Protein AF-A0A8S3IR97-F1 (afdb_monomer_lite)

Radius of gyration: 23.82 Å; chains: 1; bounding box: 62×62×63 Å

InterPro domains:
  IPR000542 Acyltransferase ChoActase/COT/CPT [PS00440] (40-67)
  IPR000542 Acyltransferase ChoActase/COT/CPT [PTHR22589] (3-283)
  IPR023213 Chloramphenicol acetyltransferase-like domain superfamily [G3DSA:3.30.559.10] (136-284)
  IPR039551 Choline/Carnitine o-acyltransferase, domain 1 and 2 [PF00755] (3-284)
  IPR042231 Choline/Carnitine o-acyltransferase, domain 2 [G3DSA:3.30.559.70] (3-135)

Secondary structure (DSSP, 8-state):
---EEEE----GGGS-TT--HHHHHHHHHHHHHHT-GGG--TTSSEEEEE-TTS-EEEEE-TTT--HHHHHHHHHHHHHHHHHS----TTSS------HHHH---------HHHHHHHHHHHHHHHHHHTT--------S--HHHHHHTT--HHHHHHHHHHHHHHHHHSS---EEEEEE-TTSTT--EEEE----HHHHHHHHHHHH---HHHHHHHHHHHHHHHHHHHHHHHTT--SHHHHHHHHHHHHHTT-SS--GGGGSHHHHHHHS-SEEE-----S--

Structure (mmCIF, N/CA/C/O backbone):
data_AF-A0A8S3IR97-F1
#
_entry.id   AF-A0A8S3IR97-F1
#
loop_
_atom_site.group_PDB
_atom_site.id
_atom_site.type_symbol
_atom_site.label_atom_id
_atom_site.label_alt_id
_atom_site.label_comp_id
_atom_site.label_asym_id
_atom_site.label_entity_id
_atom_site.label_seq_id
_atom_site.pdbx_PDB_ins_code
_atom_site.Cartn_x
_atom_site.Cartn_y
_atom_site.Cartn_z
_atom_site.occupancy
_atom_site.B_iso_or_equiv
_atom_site.auth_seq_id
_atom_site.auth_comp_id
_atom_site.auth_asym_id
_atom_site.auth_atom_id
_atom_site.pdbx_PDB_model_num
ATOM 1 N N . PRO A 1 1 ? 22.906 -3.828 -15.870 1.00 56.28 1 PRO A N 1
ATOM 2 C CA . PRO A 1 1 ? 21.967 -2.676 -15.852 1.00 56.28 1 PRO A CA 1
ATOM 3 C C . PRO A 1 1 ? 21.139 -2.648 -14.555 1.00 56.28 1 PRO A C 1
ATOM 5 O O . PRO A 1 1 ? 20.374 -3.579 -14.314 1.00 56.28 1 PRO A O 1
ATOM 8 N N . TYR A 1 2 ? 21.348 -1.622 -13.721 1.00 78.94 2 TYR A N 1
ATOM 9 C CA . TYR A 1 2 ? 20.842 -1.532 -12.341 1.00 78.94 2 TYR A CA 1
ATOM 10 C C . TYR A 1 2 ? 19.346 -1.176 -12.233 1.00 78.94 2 TYR A C 1
ATOM 12 O O . TYR A 1 2 ? 18.677 -1.653 -11.323 1.00 78.94 2 TYR A O 1
ATOM 20 N N . PHE A 1 3 ? 18.811 -0.390 -13.171 1.00 88.00 3 PHE A N 1
ATOM 21 C CA . PHE A 1 3 ? 17.398 0.009 -13.266 1.00 88.00 3 PHE A CA 1
ATOM 22 C C . PHE A 1 3 ? 17.062 0.424 -14.709 1.00 88.00 3 PHE A C 1
ATOM 24 O O . PHE A 1 3 ? 17.956 0.444 -15.560 1.00 88.00 3 PHE A O 1
ATOM 31 N N . PHE A 1 4 ? 15.789 0.710 -15.001 1.00 93.00 4 PHE A N 1
ATOM 32 C CA . PHE A 1 4 ? 15.349 1.265 -16.289 1.00 93.00 4 PHE A CA 1
ATOM 33 C C . PHE A 1 4 ? 14.976 2.739 -16.133 1.00 93.00 4 PHE A C 1
ATOM 35 O O . PHE A 1 4 ? 14.279 3.080 -15.182 1.00 93.00 4 PHE A O 1
ATOM 42 N N . SER A 1 5 ? 15.400 3.597 -17.059 1.00 93.38 5 SER A N 1
ATOM 43 C CA . SER A 1 5 ? 14.972 5.000 -17.117 1.00 93.38 5 SER A CA 1
ATOM 44 C C . SER A 1 5 ? 14.011 5.185 -18.283 1.00 93.38 5 SER A C 1
ATOM 46 O O . SER A 1 5 ? 14.374 4.900 -19.421 1.00 93.38 5 SER A O 1
ATOM 48 N N . ALA A 1 6 ? 12.811 5.680 -18.002 1.00 93.50 6 ALA A N 1
ATOM 49 C CA . ALA A 1 6 ? 11.802 6.015 -18.994 1.00 93.50 6 ALA A CA 1
ATOM 50 C C . ALA A 1 6 ? 11.700 7.539 -19.119 1.00 93.50 6 ALA A C 1
ATOM 52 O O . ALA A 1 6 ? 11.325 8.213 -18.160 1.00 93.50 6 ALA A O 1
ATOM 53 N N . LEU A 1 7 ? 12.049 8.069 -20.290 1.00 93.19 7 LEU A N 1
ATOM 54 C CA . LEU A 1 7 ? 11.851 9.477 -20.634 1.00 93.19 7 LEU A CA 1
ATOM 55 C C . LEU A 1 7 ? 10.500 9.594 -21.346 1.00 93.19 7 LEU A C 1
ATOM 57 O O . LEU A 1 7 ? 10.374 9.160 -22.489 1.00 93.19 7 LEU A O 1
ATOM 61 N N . ASP A 1 8 ? 9.487 10.096 -20.647 1.00 92.00 8 ASP A N 1
ATOM 62 C CA . ASP A 1 8 ? 8.134 10.262 -21.175 1.00 92.00 8 ASP A CA 1
ATOM 63 C C . ASP A 1 8 ? 7.946 11.689 -21.713 1.00 92.00 8 ASP A C 1
ATOM 65 O O . ASP A 1 8 ? 8.326 12.672 -21.079 1.00 92.00 8 ASP A O 1
ATOM 69 N N . GLU A 1 9 ? 7.307 11.806 -22.877 1.00 88.44 9 GLU A N 1
ATOM 70 C CA . GLU A 1 9 ? 7.021 13.095 -23.532 1.00 88.44 9 GLU A CA 1
ATOM 71 C C . GLU A 1 9 ? 5.885 13.885 -22.858 1.00 88.44 9 GLU A C 1
ATOM 73 O O . GLU A 1 9 ? 5.610 15.031 -23.221 1.00 88.44 9 GLU A O 1
ATOM 78 N N . ASP A 1 10 ? 5.207 13.276 -21.886 1.00 85.56 10 ASP A N 1
ATOM 79 C CA . ASP A 1 10 ? 4.095 13.890 -21.183 1.00 85.56 10 ASP A CA 1
ATOM 80 C C . ASP A 1 10 ? 4.528 15.054 -20.320 1.00 85.56 10 ASP A C 1
ATOM 82 O O . ASP A 1 10 ? 5.462 14.962 -19.527 1.00 85.56 10 ASP A O 1
ATOM 86 N N . ASP A 1 11 ? 3.747 16.123 -20.424 1.00 82.62 11 ASP A N 1
ATOM 87 C CA . ASP A 1 11 ? 4.047 17.394 -19.796 1.00 82.62 11 ASP A CA 1
ATOM 88 C C . ASP A 1 11 ? 2.878 17.843 -18.909 1.00 82.62 11 ASP A C 1
ATOM 90 O O . ASP A 1 11 ? 1.935 18.483 -19.391 1.00 82.62 11 ASP A O 1
ATOM 94 N N . PRO A 1 12 ? 2.896 17.512 -17.607 1.00 82.81 12 PRO A N 1
ATOM 95 C CA . PRO A 1 12 ? 1.902 18.004 -16.660 1.00 82.81 12 PRO A CA 1
ATOM 96 C C . PRO A 1 12 ? 1.782 19.536 -16.637 1.00 82.81 12 PRO A C 1
ATOM 98 O O . PRO A 1 12 ? 0.701 20.046 -16.347 1.00 82.81 12 PRO A O 1
ATOM 101 N N . SER A 1 13 ? 2.838 20.283 -16.984 1.00 77.88 13 SER A N 1
ATOM 102 C CA . SER A 1 13 ? 2.810 21.754 -17.027 1.00 77.88 13 SER A CA 1
ATOM 103 C C . SER A 1 13 ? 1.967 22.321 -18.177 1.00 77.88 13 SER A C 1
ATOM 105 O O . SER A 1 13 ? 1.529 23.473 -18.112 1.00 77.88 13 SER A O 1
ATOM 107 N N . LYS A 1 14 ? 1.699 21.508 -19.210 1.00 78.00 14 LYS A N 1
ATOM 108 C CA . LYS A 1 14 ? 0.828 21.854 -20.345 1.00 78.00 14 LYS A CA 1
ATOM 109 C C . LYS A 1 14 ? -0.650 21.561 -20.090 1.00 78.00 14 LYS A C 1
ATOM 111 O O . LYS A 1 14 ? -1.479 21.877 -20.944 1.00 78.00 14 LYS A O 1
ATOM 116 N N . LEU A 1 15 ? -0.995 20.963 -18.947 1.00 80.69 15 LEU A N 1
ATOM 117 C CA . LEU A 1 15 ? -2.390 20.818 -18.540 1.00 80.69 15 LEU A CA 1
ATOM 118 C C . LEU A 1 15 ? -3.035 22.187 -18.311 1.00 80.69 15 LEU A C 1
ATOM 120 O O . LEU A 1 15 ? -2.360 23.182 -18.039 1.00 80.69 15 LEU A O 1
ATOM 124 N N . ASP A 1 16 ? -4.363 22.233 -18.420 1.00 78.75 16 ASP A N 1
ATOM 125 C CA . ASP A 1 16 ? -5.123 23.453 -18.170 1.00 78.75 16 ASP A CA 1
ATOM 126 C C . ASP A 1 16 ? -4.768 24.025 -16.785 1.00 78.75 16 ASP A C 1
ATOM 128 O O . ASP A 1 16 ? -4.815 23.330 -15.769 1.00 78.75 16 ASP A O 1
ATOM 132 N N . LYS A 1 17 ? -4.440 25.320 -16.736 1.00 78.81 17 LYS A N 1
ATOM 133 C CA . LYS A 1 17 ? -4.140 26.046 -15.492 1.00 78.81 17 LYS A CA 1
ATOM 134 C C . LYS A 1 17 ? -5.325 26.061 -14.520 1.00 78.81 17 LYS A C 1
ATOM 136 O O . LYS A 1 17 ? -5.135 26.375 -13.347 1.00 78.81 17 LYS A O 1
ATOM 141 N N . SER A 1 18 ? -6.531 25.738 -14.992 1.00 83.19 18 SER A N 1
ATOM 142 C CA . SER A 1 18 ? -7.718 25.530 -14.161 1.00 83.19 18 SER A CA 1
ATOM 143 C C . SER A 1 18 ? -7.677 24.228 -13.343 1.00 83.19 18 SER A C 1
ATOM 145 O O . SER A 1 18 ? -8.434 24.095 -12.377 1.00 83.19 18 SER A O 1
ATOM 147 N N . CYS A 1 19 ? -6.789 23.279 -13.675 1.00 84.06 19 CYS A N 1
ATOM 148 C CA . CYS A 1 19 ? -6.643 22.032 -12.935 1.00 84.06 19 CYS A CA 1
ATOM 149 C C . CYS A 1 19 ? -6.254 22.294 -11.478 1.00 84.06 19 CYS A C 1
ATOM 151 O O . CYS A 1 19 ? -5.262 22.947 -11.152 1.00 84.06 19 CYS A O 1
ATOM 153 N N . THR A 1 20 ? -7.025 21.710 -10.567 1.00 85.62 20 THR A N 1
ATOM 154 C CA . THR A 1 20 ? -6.692 21.713 -9.145 1.00 85.62 20 THR A CA 1
ATOM 155 C C . THR A 1 20 ? -5.425 20.894 -8.887 1.00 85.62 20 THR A C 1
ATOM 157 O O . THR A 1 20 ? -5.123 19.939 -9.605 1.00 85.62 20 THR A O 1
ATOM 160 N N . LYS A 1 21 ? -4.718 21.187 -7.786 1.00 84.81 21 LYS A N 1
ATOM 161 C CA . LYS A 1 21 ? -3.566 20.377 -7.334 1.00 84.81 21 LYS A CA 1
ATOM 162 C C . LYS A 1 21 ? -3.898 18.886 -7.223 1.00 84.81 21 LYS A C 1
ATOM 164 O O . LYS A 1 21 ? -3.055 18.045 -7.510 1.00 84.81 21 LYS A O 1
ATOM 169 N N . LYS A 1 22 ? -5.134 18.569 -6.825 1.00 85.69 22 LYS A N 1
ATOM 170 C CA . LYS A 1 22 ? -5.641 17.199 -6.744 1.00 85.69 22 LYS A CA 1
ATOM 171 C C . LYS A 1 22 ? -5.703 16.542 -8.126 1.00 85.69 22 LYS A C 1
ATOM 173 O O . LYS A 1 22 ? -5.151 15.463 -8.288 1.00 85.69 22 LYS A O 1
ATOM 178 N N . GLN A 1 23 ? -6.331 17.195 -9.103 1.00 86.75 23 GLN A N 1
ATOM 179 C CA . GLN A 1 23 ? -6.445 16.664 -10.468 1.00 86.75 23 GLN A CA 1
ATOM 180 C C . GLN A 1 23 ? -5.072 16.474 -11.115 1.00 86.75 23 GLN A C 1
ATOM 182 O O . GLN A 1 23 ? -4.842 15.471 -11.781 1.00 86.75 23 GLN A O 1
ATOM 187 N N . LEU A 1 24 ? -4.141 17.399 -10.865 1.00 87.25 24 LEU A N 1
ATOM 188 C CA . LEU A 1 24 ? -2.759 17.261 -11.316 1.00 87.25 24 LEU A CA 1
ATOM 189 C C . LEU A 1 24 ? -2.077 16.035 -10.684 1.00 87.25 24 LEU A C 1
ATOM 191 O O . LEU A 1 24 ? -1.440 15.256 -11.385 1.00 87.25 24 LEU A O 1
ATOM 195 N N . ALA A 1 25 ? -2.249 15.822 -9.376 1.00 86.88 25 ALA A N 1
ATOM 196 C CA . ALA A 1 25 ? -1.698 14.657 -8.686 1.00 86.88 25 ALA A CA 1
ATOM 197 C C . ALA A 1 25 ? -2.321 13.336 -9.174 1.00 86.88 25 ALA A C 1
ATOM 199 O O . ALA A 1 25 ? -1.605 12.350 -9.337 1.00 86.88 25 ALA A O 1
ATOM 200 N N . GLU A 1 26 ? -3.630 13.310 -9.435 1.00 88.38 26 GLU A N 1
ATOM 201 C CA . GLU A 1 26 ? -4.334 12.159 -10.019 1.00 88.38 26 GLU A CA 1
ATOM 202 C C . GLU A 1 26 ? -3.814 11.843 -11.420 1.00 88.38 26 GLU A C 1
ATOM 204 O O . GLU A 1 26 ? -3.490 10.690 -11.706 1.00 88.38 26 GLU A O 1
ATOM 209 N N . TYR A 1 27 ? -3.657 12.870 -12.259 1.00 87.88 27 TYR A N 1
ATOM 210 C CA . TYR A 1 27 ? -3.080 12.744 -13.593 1.00 87.88 27 TYR A CA 1
ATOM 211 C C . TYR A 1 27 ? -1.675 12.144 -13.535 1.00 87.88 27 TYR A C 1
ATOM 213 O O . TYR A 1 27 ? -1.436 11.097 -14.131 1.00 87.88 27 TYR A O 1
ATOM 221 N N . VAL A 1 28 ? -0.766 12.762 -12.772 1.00 88.69 28 VAL A N 1
ATOM 222 C CA . VAL A 1 28 ? 0.633 12.324 -12.642 1.00 88.69 28 VAL A CA 1
ATOM 223 C C . VAL A 1 28 ? 0.717 10.905 -12.071 1.00 88.69 28 VAL A C 1
ATOM 225 O O . VAL A 1 28 ? 1.443 10.067 -12.601 1.00 88.69 28 VAL A O 1
ATOM 228 N N . SER A 1 29 ? -0.085 10.586 -11.051 1.00 88.69 29 SER A N 1
ATOM 229 C CA . SER A 1 29 ? -0.150 9.228 -10.489 1.00 88.69 29 SER A CA 1
ATOM 230 C C . SER A 1 29 ? -0.619 8.209 -11.531 1.00 88.69 29 SER A C 1
ATOM 232 O O . SER A 1 29 ? -0.045 7.126 -11.646 1.00 88.69 29 SER A O 1
ATOM 234 N N . GLY A 1 30 ? -1.619 8.567 -12.342 1.00 87.56 30 GLY A N 1
ATOM 235 C CA . GLY A 1 30 ? -2.061 7.763 -13.480 1.00 87.56 30 GLY A CA 1
ATOM 236 C C . GLY A 1 30 ? -0.954 7.539 -14.515 1.00 87.56 30 GLY A C 1
ATOM 237 O O . GLY A 1 30 ? -0.837 6.432 -15.046 1.00 87.56 30 GLY A O 1
ATOM 238 N N . LYS A 1 31 ? -0.089 8.540 -14.752 1.00 85.75 31 LYS A N 1
ATOM 239 C CA . LYS A 1 31 ? 1.067 8.407 -15.657 1.00 85.75 31 LYS A CA 1
ATOM 240 C C . LYS A 1 31 ? 2.075 7.368 -15.192 1.00 85.75 31 LYS A C 1
ATOM 242 O O . LYS A 1 31 ? 2.539 6.555 -15.995 1.00 85.75 31 LYS A O 1
ATOM 247 N N . TYR A 1 32 ? 2.371 7.351 -13.899 1.00 87.44 32 TYR A N 1
ATOM 248 C CA . TYR A 1 32 ? 3.313 6.389 -13.329 1.00 87.44 32 TYR A CA 1
ATOM 249 C C . TYR A 1 32 ? 2.761 4.970 -13.280 1.00 87.44 32 TYR A C 1
ATOM 251 O O . TYR A 1 32 ? 3.521 4.019 -13.446 1.00 87.44 32 TYR A O 1
ATOM 259 N N . LEU A 1 33 ? 1.448 4.827 -13.096 1.00 86.06 33 LEU A N 1
ATOM 260 C CA . LEU A 1 33 ? 0.801 3.525 -12.995 1.00 86.06 33 LEU A CA 1
ATOM 261 C C . LEU A 1 33 ? 0.536 2.883 -14.363 1.00 86.06 33 LEU A C 1
ATOM 263 O O . LEU A 1 33 ? 0.825 1.700 -14.541 1.00 86.06 33 LEU A O 1
ATOM 267 N N . CYS A 1 34 ? -0.056 3.614 -15.316 1.00 84.81 34 CYS A N 1
ATOM 268 C CA . CYS A 1 34 ? -0.768 2.966 -16.428 1.00 84.81 34 CYS A CA 1
ATOM 269 C C . CYS A 1 34 ? -0.719 3.679 -17.796 1.00 84.81 34 CYS A C 1
ATOM 271 O O . CYS A 1 34 ? -1.483 3.317 -18.686 1.00 84.81 34 CYS A O 1
ATOM 273 N N . TYR A 1 35 ? 0.104 4.710 -17.992 1.00 76.62 35 TYR A N 1
ATOM 274 C CA . TYR A 1 35 ? -0.033 5.545 -19.192 1.00 76.62 35 TYR A CA 1
ATOM 275 C C . TYR A 1 35 ? 0.687 5.039 -20.449 1.00 76.62 35 TYR A C 1
ATOM 277 O O . TYR A 1 35 ? 0.059 4.931 -21.498 1.00 76.62 35 TYR A O 1
ATOM 285 N N . ASN A 1 36 ? 1.985 4.729 -20.370 1.00 81.62 36 ASN A N 1
ATOM 286 C CA . ASN A 1 36 ? 2.778 4.317 -21.533 1.00 81.62 36 ASN A CA 1
ATOM 287 C C . ASN A 1 36 ? 3.530 3.013 -21.251 1.00 81.62 36 ASN A C 1
ATOM 289 O O . ASN A 1 36 ? 4.719 3.032 -20.947 1.00 81.62 36 ASN A O 1
ATOM 293 N N . ALA A 1 37 ? 2.842 1.874 -21.369 1.00 86.69 37 ALA A N 1
ATOM 294 C CA . ALA A 1 37 ? 3.467 0.562 -21.180 1.00 86.69 37 ALA A CA 1
ATOM 295 C C . ALA A 1 37 ? 4.581 0.249 -22.186 1.00 86.69 37 ALA A C 1
ATOM 297 O O . ALA A 1 37 ? 5.468 -0.536 -21.866 1.00 86.69 37 ALA A O 1
ATOM 298 N N . SER A 1 38 ? 4.566 0.854 -23.379 1.00 89.19 38 SER A N 1
ATOM 299 C CA . SER A 1 38 ? 5.621 0.646 -24.380 1.00 89.19 38 SER A CA 1
ATOM 300 C C . SER A 1 38 ? 6.954 1.298 -24.015 1.00 89.19 38 SER A C 1
ATOM 302 O O . SER A 1 38 ? 7.980 0.894 -24.551 1.00 89.19 38 SER A O 1
ATOM 304 N N . ASN A 1 39 ? 6.961 2.268 -23.096 1.00 92.69 39 ASN A N 1
ATOM 305 C CA . ASN A 1 39 ? 8.174 2.917 -22.599 1.00 92.69 39 ASN A CA 1
ATOM 306 C C . ASN A 1 39 ? 8.522 2.447 -21.179 1.00 92.69 39 ASN A C 1
ATOM 308 O O . ASN A 1 39 ? 8.836 3.250 -20.298 1.00 92.69 39 ASN A O 1
ATOM 312 N N . ARG A 1 40 ? 8.369 1.148 -20.909 1.00 92.69 40 ARG A N 1
ATOM 313 C CA . ARG A 1 40 ? 8.631 0.525 -19.605 1.00 92.69 40 ARG A CA 1
ATOM 314 C C . ARG A 1 40 ? 9.298 -0.828 -19.798 1.00 92.69 40 ARG A C 1
ATOM 316 O O . ARG A 1 40 ? 9.059 -1.514 -20.787 1.00 92.69 40 ARG A O 1
ATOM 323 N N . TRP A 1 41 ? 10.056 -1.246 -18.793 1.00 93.19 41 TRP A N 1
ATOM 324 C CA . TRP A 1 41 ? 10.516 -2.621 -18.651 1.00 93.19 41 TRP A CA 1
ATOM 325 C C . TRP A 1 41 ? 10.078 -3.155 -17.289 1.00 93.19 41 TRP A C 1
ATOM 327 O O . TRP A 1 41 ? 10.773 -2.995 -16.284 1.00 93.19 41 TRP A O 1
ATOM 337 N N . TYR A 1 42 ? 8.889 -3.755 -17.236 1.00 91.56 42 TYR A N 1
ATOM 338 C CA . TYR A 1 42 ? 8.248 -4.140 -15.974 1.00 91.56 42 TYR A CA 1
ATOM 339 C C . TYR A 1 42 ? 9.003 -5.227 -15.191 1.00 91.56 42 TYR A C 1
ATOM 341 O O . TYR A 1 42 ? 8.896 -5.256 -13.970 1.00 91.56 42 TYR A O 1
ATOM 349 N N . ASP A 1 43 ? 9.841 -6.029 -15.858 1.00 92.62 43 ASP A N 1
ATOM 350 C CA . ASP A 1 43 ? 10.701 -7.028 -15.199 1.00 92.62 43 ASP A CA 1
ATOM 351 C C . ASP A 1 43 ? 11.946 -6.422 -14.524 1.00 92.62 43 ASP A C 1
ATOM 353 O O . ASP A 1 43 ? 12.712 -7.125 -13.862 1.00 92.62 43 ASP A O 1
ATOM 357 N N . LYS A 1 44 ? 12.216 -5.120 -14.703 1.00 93.31 44 LYS A N 1
ATOM 358 C CA . LYS A 1 44 ? 13.261 -4.440 -13.929 1.00 93.31 44 LYS A CA 1
ATOM 359 C C . LYS A 1 44 ? 12.729 -4.114 -12.542 1.00 93.31 44 LYS A C 1
ATOM 361 O O . LYS A 1 44 ? 11.613 -3.626 -12.409 1.00 93.31 44 LYS A O 1
ATOM 366 N N . SER A 1 45 ? 13.586 -4.286 -11.530 1.00 91.69 45 SER A N 1
ATOM 367 C CA . SER A 1 45 ? 13.285 -4.004 -10.119 1.00 91.69 45 SER A CA 1
ATOM 368 C C . SER A 1 45 ? 12.568 -2.670 -9.918 1.00 91.69 45 SER A C 1
ATOM 370 O O . SER A 1 45 ? 11.596 -2.593 -9.171 1.00 91.69 45 SER A O 1
ATOM 372 N N . PHE A 1 46 ? 13.009 -1.630 -10.627 1.00 91.19 46 PHE A N 1
ATOM 373 C CA . PHE A 1 46 ? 12.235 -0.411 -10.782 1.00 91.19 46 PHE A CA 1
ATOM 374 C C . PHE A 1 46 ? 12.519 0.294 -12.111 1.00 91.19 46 PHE A C 1
ATOM 376 O O . PHE A 1 46 ? 13.581 0.149 -12.726 1.00 91.19 46 PHE A O 1
ATOM 383 N N . ASN A 1 47 ? 11.526 1.072 -12.527 1.00 92.12 47 ASN A N 1
ATOM 384 C CA . ASN A 1 47 ? 11.549 2.006 -13.635 1.00 92.12 47 ASN A CA 1
ATOM 385 C C . ASN A 1 47 ? 11.521 3.420 -13.043 1.00 92.12 47 ASN A C 1
ATOM 387 O O . ASN A 1 47 ? 10.599 3.763 -12.301 1.00 92.12 47 ASN A O 1
ATOM 391 N N . MET A 1 48 ? 12.520 4.229 -13.371 1.00 92.19 48 MET A N 1
ATOM 392 C CA . MET A 1 48 ? 12.573 5.650 -13.064 1.00 92.19 48 MET A CA 1
ATOM 393 C C . MET A 1 48 ? 11.937 6.420 -14.219 1.00 92.19 48 MET A C 1
ATOM 395 O O . MET A 1 48 ? 12.471 6.431 -15.323 1.00 92.19 48 MET A O 1
ATOM 399 N N . ILE A 1 49 ? 10.774 7.015 -13.975 1.00 92.88 49 ILE A N 1
ATOM 400 C CA . ILE A 1 49 ? 9.950 7.671 -14.991 1.00 92.88 49 ILE A CA 1
ATOM 401 C C . ILE A 1 49 ? 10.143 9.176 -14.861 1.00 92.88 49 ILE A C 1
ATOM 403 O O . ILE A 1 49 ? 9.826 9.744 -13.819 1.00 92.88 49 ILE A O 1
ATOM 407 N N . MET A 1 50 ? 10.650 9.811 -15.910 1.00 92.00 50 MET A N 1
ATOM 408 C CA . MET A 1 50 ? 10.833 11.254 -15.990 1.00 92.00 50 MET A CA 1
ATOM 409 C C . MET A 1 50 ? 9.862 11.821 -17.019 1.00 92.00 50 MET A C 1
ATOM 411 O O . MET A 1 50 ? 9.920 11.452 -18.189 1.00 92.00 50 MET A O 1
ATOM 415 N N . LEU A 1 51 ? 8.969 12.695 -16.567 1.00 91.44 51 LEU A N 1
ATOM 416 C CA . LEU A 1 51 ? 8.072 13.467 -17.423 1.00 91.44 51 LEU A CA 1
ATOM 417 C C . LEU A 1 51 ? 8.831 14.652 -18.035 1.00 91.44 51 LEU A C 1
ATOM 419 O O . LEU A 1 51 ? 9.868 15.071 -17.510 1.00 91.44 51 LEU A O 1
ATOM 423 N N . SER A 1 52 ? 8.327 15.224 -19.128 1.00 90.06 52 SER A N 1
ATOM 424 C CA . SER A 1 52 ? 9.058 16.251 -19.882 1.00 90.06 52 SER A CA 1
ATOM 425 C C . SER A 1 52 ? 9.220 17.575 -19.126 1.00 90.06 52 SER A C 1
ATOM 427 O O . SER A 1 52 ? 10.080 18.380 -19.476 1.00 90.06 52 SER A O 1
ATOM 429 N N . ASP A 1 53 ? 8.403 17.814 -18.097 1.00 86.75 53 ASP A N 1
ATOM 430 C CA . ASP A 1 53 ? 8.539 18.953 -17.178 1.00 86.75 53 ASP A CA 1
ATOM 431 C C . ASP A 1 53 ? 9.566 18.716 -16.056 1.00 86.75 53 ASP A C 1
ATOM 433 O O . ASP A 1 53 ? 9.769 19.577 -15.199 1.00 86.75 53 ASP A O 1
ATOM 437 N N . GLY A 1 54 ? 10.221 17.551 -16.056 1.00 85.56 54 GLY A N 1
ATOM 438 C CA . GLY A 1 54 ? 11.189 17.133 -15.049 1.00 85.56 54 GLY A CA 1
ATOM 439 C C . GLY A 1 54 ? 10.571 16.437 -13.836 1.00 85.56 54 GLY A C 1
ATOM 440 O O . GLY A 1 54 ? 11.306 16.086 -12.910 1.00 85.56 54 GLY A O 1
ATOM 441 N N . THR A 1 55 ? 9.251 16.211 -13.803 1.00 86.56 55 THR A N 1
ATOM 442 C CA . THR A 1 55 ? 8.626 15.448 -12.715 1.00 86.56 55 THR A CA 1
ATOM 443 C C . THR A 1 55 ? 9.114 13.997 -12.747 1.00 86.56 55 THR A C 1
ATOM 445 O O . THR A 1 55 ? 9.068 13.330 -13.779 1.00 86.56 55 THR A O 1
ATOM 448 N N . LEU A 1 56 ? 9.575 13.505 -11.596 1.00 87.25 56 LEU A N 1
ATOM 449 C CA . LEU A 1 56 ? 10.124 12.163 -11.428 1.00 87.25 56 LEU A CA 1
ATOM 450 C C . LEU A 1 56 ? 9.147 11.253 -10.675 1.00 87.25 56 LEU A C 1
ATOM 452 O O . LEU A 1 56 ? 8.561 11.652 -9.666 1.00 87.25 56 LEU A O 1
ATOM 456 N N . GLY A 1 57 ? 9.025 10.010 -11.128 1.00 88.44 57 GLY A N 1
ATOM 457 C CA . GLY A 1 57 ? 8.283 8.942 -10.469 1.00 88.44 57 GLY A CA 1
ATOM 458 C C . GLY A 1 57 ? 9.042 7.619 -10.497 1.00 88.44 57 GLY A C 1
ATOM 459 O O . GLY A 1 57 ? 9.938 7.414 -11.313 1.00 88.44 57 GLY A O 1
ATOM 460 N N . LEU A 1 58 ? 8.668 6.701 -9.605 1.00 89.06 58 LEU A N 1
ATOM 461 C CA . LEU A 1 58 ? 9.195 5.337 -9.580 1.00 89.06 58 LEU A CA 1
ATOM 462 C C . LEU A 1 58 ? 8.052 4.340 -9.753 1.00 89.06 58 LEU A C 1
ATOM 464 O O . LEU A 1 58 ? 7.058 4.400 -9.031 1.00 89.06 58 LEU A O 1
ATOM 468 N N . HIS A 1 59 ? 8.225 3.393 -10.669 1.00 90.62 59 HIS A N 1
ATOM 469 C CA . HIS A 1 59 ? 7.358 2.228 -10.815 1.00 90.62 59 HIS A CA 1
ATOM 470 C C . HIS A 1 59 ? 8.161 0.968 -10.501 1.00 90.62 59 HIS A C 1
ATOM 472 O O . HIS A 1 59 ? 9.179 0.714 -11.141 1.00 90.62 59 HIS A O 1
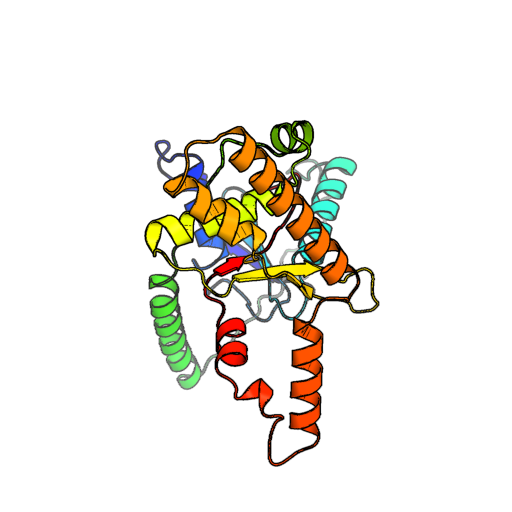ATOM 478 N N . CYS A 1 60 ? 7.719 0.171 -9.532 1.00 89.94 60 CYS A N 1
ATOM 479 C CA . CYS A 1 60 ? 8.555 -0.869 -8.934 1.00 89.94 60 CYS A CA 1
ATOM 480 C C . CYS A 1 60 ? 7.938 -2.256 -9.086 1.00 89.94 60 CYS A C 1
ATOM 482 O O . CYS A 1 60 ? 6.736 -2.434 -8.897 1.00 89.94 60 CYS A O 1
ATOM 484 N N . GLU A 1 61 ? 8.782 -3.235 -9.387 1.00 91.81 61 GLU A N 1
ATOM 485 C CA . GLU A 1 61 ? 8.432 -4.648 -9.332 1.00 91.81 61 GLU A CA 1
ATOM 486 C C . GLU A 1 61 ? 8.481 -5.097 -7.857 1.00 91.81 61 GLU A C 1
ATOM 488 O O . GLU A 1 61 ? 9.468 -4.887 -7.145 1.00 91.81 61 GLU A O 1
ATOM 493 N N . HIS A 1 62 ? 7.374 -5.650 -7.359 1.00 91.81 62 HIS A N 1
ATOM 494 C CA . HIS A 1 62 ? 7.158 -5.856 -5.924 1.00 91.81 62 HIS A CA 1
ATOM 495 C C . HIS A 1 62 ? 7.831 -7.109 -5.342 1.00 91.81 62 HIS A C 1
ATOM 497 O O . HIS A 1 62 ? 7.974 -7.212 -4.116 1.00 91.81 62 HIS A O 1
ATOM 503 N N . SER A 1 63 ? 8.265 -8.064 -6.168 1.00 91.00 63 SER A N 1
ATOM 504 C CA . SER A 1 63 ? 9.000 -9.242 -5.702 1.00 91.00 63 SER A CA 1
ATOM 505 C C . SER A 1 63 ? 10.362 -8.848 -5.127 1.00 91.00 63 SER A C 1
ATOM 507 O O . SER A 1 63 ? 10.753 -9.375 -4.081 1.00 91.00 63 SER A O 1
ATOM 509 N N . TRP A 1 64 ? 11.025 -7.848 -5.720 1.00 86.06 64 TRP A N 1
ATOM 510 C CA . TRP A 1 64 ? 12.341 -7.367 -5.294 1.00 86.06 64 TRP A CA 1
ATOM 511 C C . TRP A 1 64 ? 12.330 -6.625 -3.949 1.00 86.06 64 TRP A C 1
ATOM 513 O O . TRP A 1 64 ? 13.178 -6.889 -3.095 1.00 86.06 64 TRP A O 1
ATOM 523 N N . GLY A 1 65 ? 11.379 -5.710 -3.736 1.00 84.19 65 GLY A N 1
ATOM 524 C CA . GLY A 1 65 ? 11.398 -4.797 -2.591 1.00 84.19 65 GLY A CA 1
AT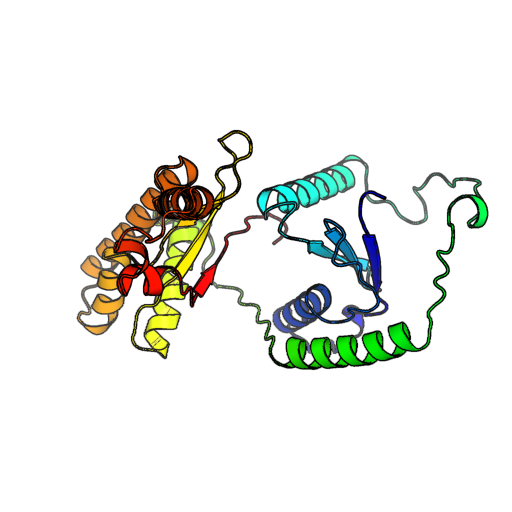OM 525 C C . GLY A 1 65 ? 10.013 -4.341 -2.139 1.00 84.19 65 GLY A C 1
ATOM 526 O O . GLY A 1 65 ? 9.025 -4.435 -2.865 1.00 84.19 65 GLY A O 1
ATOM 527 N N . ASP A 1 66 ? 9.928 -3.867 -0.898 1.00 85.69 66 ASP A N 1
ATOM 528 C CA . ASP A 1 66 ? 8.730 -3.221 -0.358 1.00 85.69 66 ASP A CA 1
ATOM 529 C C . ASP A 1 66 ? 8.900 -1.694 -0.266 1.00 85.69 66 ASP A C 1
ATOM 531 O O . ASP A 1 66 ? 9.937 -1.131 -0.630 1.00 85.69 66 ASP A O 1
ATOM 535 N N . GLY A 1 67 ? 7.861 -1.008 0.216 1.00 84.19 67 GLY A N 1
ATOM 536 C CA . GLY A 1 67 ? 7.854 0.451 0.316 1.00 84.19 67 GLY A CA 1
ATOM 537 C C . GLY A 1 67 ? 8.980 1.030 1.180 1.00 84.19 67 GLY A C 1
ATOM 538 O O . GLY A 1 67 ? 9.377 2.168 0.949 1.00 84.19 67 GLY A O 1
ATOM 539 N N . VAL A 1 68 ? 9.541 0.274 2.134 1.00 83.94 68 VAL A N 1
ATOM 540 C CA . VAL A 1 68 ? 10.633 0.760 2.994 1.00 83.94 68 VAL A CA 1
ATOM 541 C C . VAL A 1 68 ? 11.925 0.902 2.193 1.00 83.94 68 VAL A C 1
ATOM 543 O O . VAL A 1 68 ? 12.611 1.918 2.314 1.00 83.94 68 VAL A O 1
ATOM 546 N N . ALA A 1 69 ? 12.232 -0.077 1.337 1.00 84.81 69 ALA A N 1
ATOM 547 C CA . ALA A 1 69 ? 13.400 -0.025 0.459 1.00 84.81 69 ALA A CA 1
ATOM 548 C C . ALA A 1 69 ? 13.312 1.154 -0.525 1.00 84.81 69 ALA A C 1
ATOM 550 O O . ALA A 1 69 ? 14.276 1.902 -0.690 1.00 84.81 69 ALA A O 1
ATOM 551 N N . LEU A 1 70 ? 12.131 1.369 -1.112 1.00 86.00 70 LEU A N 1
ATOM 552 C CA . LEU A 1 70 ? 11.887 2.475 -2.042 1.00 86.00 70 LEU A CA 1
ATOM 553 C C . LEU A 1 70 ? 11.991 3.839 -1.363 1.00 86.00 70 LEU A C 1
ATOM 555 O O . LEU A 1 70 ? 12.646 4.741 -1.878 1.00 86.00 70 LEU A O 1
ATOM 559 N N . LEU A 1 71 ? 11.400 3.986 -0.175 1.00 86.75 71 LEU A N 1
ATOM 560 C CA . LEU A 1 71 ? 11.520 5.217 0.601 1.00 86.75 71 LEU A CA 1
ATOM 561 C C . LEU A 1 71 ? 12.967 5.522 0.962 1.00 86.75 71 LEU A C 1
ATOM 563 O O . LEU A 1 71 ? 13.371 6.683 0.928 1.00 86.75 71 LEU A O 1
ATOM 567 N N . ARG A 1 72 ? 13.750 4.496 1.310 1.00 87.25 72 ARG A N 1
ATOM 568 C CA . ARG A 1 72 ? 15.166 4.682 1.608 1.00 87.25 72 ARG A CA 1
ATOM 569 C C . ARG A 1 72 ? 15.919 5.212 0.391 1.00 87.25 72 ARG A C 1
ATOM 571 O O . ARG A 1 72 ? 16.611 6.213 0.527 1.00 87.25 72 ARG A O 1
ATOM 578 N N . PHE A 1 73 ? 15.711 4.601 -0.774 1.00 87.50 73 PHE A N 1
ATOM 579 C CA . PHE A 1 73 ? 16.293 5.051 -2.037 1.00 87.50 73 PHE A CA 1
ATOM 580 C C . PHE A 1 73 ? 15.943 6.515 -2.348 1.00 87.50 73 PHE A C 1
ATOM 582 O O . PHE A 1 73 ? 16.841 7.322 -2.573 1.00 87.50 73 PHE A O 1
ATOM 589 N N . CYS A 1 74 ? 14.662 6.892 -2.268 1.00 86.94 74 CYS A N 1
ATOM 590 C CA . CYS A 1 74 ? 14.239 8.278 -2.494 1.00 86.94 74 CYS A CA 1
ATOM 591 C C . CYS A 1 74 ? 14.874 9.261 -1.499 1.00 86.94 74 CYS A C 1
ATOM 593 O O . CYS A 1 74 ? 15.301 10.343 -1.892 1.00 86.94 74 CYS A O 1
ATOM 595 N N . ASN A 1 75 ? 14.943 8.891 -0.217 1.00 88.06 75 ASN A N 1
ATOM 596 C CA . ASN A 1 75 ? 15.533 9.740 0.818 1.00 88.06 75 ASN A CA 1
ATOM 597 C C . ASN A 1 75 ? 17.046 9.912 0.636 1.00 88.06 75 ASN A C 1
ATOM 599 O O . ASN A 1 75 ? 17.558 10.994 0.910 1.00 88.06 75 ASN A O 1
ATOM 603 N N . ASP A 1 76 ? 17.756 8.868 0.199 1.00 88.50 76 ASP A N 1
ATOM 604 C CA . ASP A 1 76 ? 19.197 8.936 -0.050 1.00 88.50 76 ASP A CA 1
ATOM 605 C C . ASP A 1 76 ? 19.499 9.818 -1.280 1.00 88.50 76 ASP A C 1
ATOM 607 O O . ASP A 1 76 ? 20.405 10.643 -1.206 1.00 88.50 76 ASP A O 1
ATOM 611 N N . ILE A 1 77 ? 18.692 9.743 -2.351 1.00 85.44 77 ILE A N 1
ATOM 612 C CA . ILE A 1 77 ? 18.799 10.656 -3.511 1.00 85.44 77 ILE A CA 1
ATOM 613 C C . ILE A 1 77 ? 18.523 12.107 -3.109 1.00 85.44 77 ILE A C 1
ATOM 615 O O . ILE A 1 77 ? 19.268 13.006 -3.490 1.00 85.44 77 ILE A O 1
ATOM 619 N N . ASP A 1 78 ? 17.458 12.356 -2.342 1.00 84.75 78 ASP A N 1
ATOM 620 C CA . ASP A 1 78 ? 17.149 13.708 -1.864 1.00 84.75 78 ASP A CA 1
ATOM 621 C C . ASP A 1 78 ? 18.273 14.256 -0.982 1.00 84.75 78 ASP A C 1
ATOM 623 O O . ASP A 1 78 ? 18.663 15.416 -1.111 1.00 84.75 78 ASP A O 1
ATOM 627 N N . LYS A 1 79 ? 18.810 13.427 -0.083 1.00 87.94 79 LYS A N 1
ATOM 628 C CA . LYS A 1 79 ? 19.932 13.811 0.769 1.00 87.94 79 LYS A CA 1
ATOM 629 C C . LYS A 1 79 ? 21.150 14.193 -0.075 1.00 87.94 79 LYS A C 1
ATOM 631 O O . LYS A 1 79 ? 21.682 15.281 0.124 1.00 87.94 79 LYS A O 1
ATOM 636 N N . ASP A 1 80 ? 21.533 13.348 -1.027 1.00 87.00 80 ASP A N 1
ATOM 637 C CA . ASP A 1 80 ? 22.672 13.584 -1.916 1.00 87.00 80 ASP A CA 1
ATOM 638 C C . ASP A 1 80 ? 22.518 14.884 -2.722 1.00 87.00 80 ASP A C 1
ATOM 640 O O . ASP A 1 80 ? 23.400 15.742 -2.702 1.00 87.00 80 ASP A O 1
ATOM 644 N N . ALA A 1 81 ? 21.345 15.100 -3.326 1.00 84.12 81 ALA A N 1
ATOM 645 C CA . ALA A 1 81 ? 21.051 16.308 -4.095 1.00 84.12 81 ALA A CA 1
ATOM 646 C C . ALA A 1 81 ? 21.082 17.596 -3.249 1.00 84.12 81 ALA A C 1
ATOM 648 O O . ALA A 1 81 ? 21.385 18.675 -3.765 1.00 84.12 81 ALA A O 1
ATOM 649 N N . ASN A 1 82 ? 20.745 17.508 -1.959 1.00 85.44 82 ASN A N 1
ATOM 650 C CA . ASN A 1 82 ? 20.795 18.646 -1.040 1.00 85.44 82 ASN A CA 1
ATOM 651 C C . ASN A 1 82 ? 22.210 18.900 -0.488 1.00 85.44 82 ASN A C 1
ATOM 653 O O . ASN A 1 82 ? 22.544 20.053 -0.226 1.00 85.44 82 ASN A O 1
ATOM 657 N N . GLU A 1 83 ? 23.031 17.860 -0.309 1.00 88.69 83 GLU A N 1
ATOM 658 C CA . GLU A 1 83 ? 24.403 17.971 0.215 1.00 88.69 83 GLU A CA 1
ATOM 659 C C . GLU A 1 83 ? 25.410 18.401 -0.860 1.00 88.69 83 GLU A C 1
ATOM 661 O O . GLU A 1 83 ? 26.252 19.260 -0.599 1.00 88.69 83 GLU A O 1
ATOM 666 N N . HIS A 1 84 ? 25.299 17.859 -2.074 1.00 82.75 84 HIS A N 1
ATOM 667 C CA . HIS A 1 84 ? 26.229 18.128 -3.179 1.00 82.75 84 HIS A CA 1
ATOM 668 C C . HIS A 1 84 ? 25.708 19.175 -4.176 1.00 82.75 84 HIS A C 1
ATOM 670 O O . HIS A 1 84 ? 26.413 19.571 -5.104 1.00 82.75 84 HIS A O 1
ATOM 676 N N . GLY A 1 85 ? 24.493 19.678 -3.950 1.00 74.06 85 GLY A N 1
ATOM 677 C CA . GLY A 1 85 ? 23.833 20.645 -4.815 1.00 74.06 85 GLY A CA 1
ATOM 678 C C . GLY A 1 85 ? 23.193 19.998 -6.043 1.00 74.06 85 GLY A C 1
ATOM 679 O O . GLY A 1 85 ? 23.610 18.958 -6.548 1.00 74.06 85 GLY A O 1
ATOM 680 N N . LYS A 1 86 ? 22.141 20.640 -6.553 1.00 73.56 86 LYS A N 1
ATOM 681 C CA . LYS A 1 86 ? 21.458 20.176 -7.763 1.00 73.56 86 LYS A CA 1
ATOM 682 C C . LYS A 1 86 ? 22.334 20.445 -8.982 1.00 73.56 86 LYS A C 1
ATOM 684 O O . LYS A 1 86 ? 22.747 21.589 -9.197 1.00 73.56 86 LYS A O 1
ATOM 689 N N . MET A 1 87 ? 22.557 19.419 -9.801 1.00 70.75 87 MET A N 1
ATOM 690 C CA . MET A 1 87 ? 23.125 19.620 -11.131 1.00 70.75 87 MET A CA 1
ATOM 691 C C . MET A 1 87 ? 22.205 20.522 -11.968 1.00 70.75 87 MET A C 1
ATOM 693 O O . MET A 1 87 ? 20.979 20.432 -11.923 1.00 70.75 87 MET A O 1
ATOM 697 N N . ASN A 1 88 ? 22.823 21.420 -12.714 1.00 70.75 88 ASN A N 1
ATOM 698 C CA . ASN A 1 88 ? 22.253 22.359 -13.659 1.00 70.75 88 ASN A CA 1
ATOM 699 C C . ASN A 1 88 ? 23.218 22.477 -14.850 1.00 70.75 88 ASN A C 1
ATOM 701 O O . ASN A 1 88 ? 24.317 21.926 -14.842 1.00 70.75 88 ASN A O 1
ATOM 705 N N . SER A 1 89 ? 22.828 23.222 -15.881 1.00 68.25 89 SER A N 1
ATOM 706 C CA . SER A 1 89 ? 23.609 23.354 -17.117 1.00 68.25 89 SER A CA 1
ATOM 707 C C . SER A 1 89 ? 24.975 24.040 -16.955 1.00 68.25 89 SER A C 1
ATOM 709 O O . SER A 1 89 ? 25.679 24.206 -17.945 1.00 68.25 89 SER A O 1
ATOM 711 N N . THR A 1 90 ? 25.340 24.486 -15.752 1.00 69.06 90 THR A N 1
ATOM 712 C CA . THR A 1 90 ? 26.557 25.266 -15.477 1.00 69.06 90 THR A CA 1
ATOM 713 C C . THR A 1 90 ? 27.471 24.653 -14.415 1.00 69.06 90 THR A C 1
ATOM 715 O O . THR A 1 90 ? 28.580 25.144 -14.239 1.00 69.06 90 THR A O 1
ATOM 718 N N . ASN A 1 91 ? 27.049 23.593 -13.715 1.00 71.31 91 ASN A N 1
ATOM 719 C CA . ASN A 1 91 ? 27.807 22.981 -12.613 1.00 71.31 91 ASN A CA 1
ATOM 720 C C . ASN A 1 91 ? 28.011 21.463 -12.776 1.00 71.31 91 ASN A C 1
ATOM 722 O O . ASN A 1 91 ? 28.126 20.748 -11.782 1.00 71.31 91 ASN A O 1
ATOM 726 N N . TYR A 1 92 ? 28.062 20.980 -14.018 1.00 71.44 92 TYR A N 1
ATOM 727 C CA . TYR A 1 92 ? 28.494 19.621 -14.335 1.00 71.44 92 TYR A CA 1
ATOM 728 C C . TYR A 1 92 ? 29.903 19.652 -14.932 1.00 71.44 92 TYR A C 1
ATOM 730 O O . TYR A 1 92 ? 30.244 20.557 -15.697 1.00 71.44 92 TYR A O 1
ATOM 738 N N . GLU A 1 93 ? 30.725 18.661 -14.598 1.00 72.19 93 GLU A N 1
ATOM 739 C CA . GLU A 1 93 ? 31.975 18.441 -15.320 1.00 72.19 93 GLU A CA 1
ATOM 740 C C . GLU A 1 93 ? 31.629 17.918 -16.713 1.00 72.19 93 GLU A C 1
ATOM 742 O O . GLU A 1 93 ? 31.043 16.843 -16.864 1.00 72.19 93 GLU A O 1
ATOM 747 N N . SER A 1 94 ? 31.949 18.696 -17.749 1.00 68.75 94 SER A N 1
ATOM 748 C CA . SER A 1 94 ? 31.778 18.243 -19.124 1.00 68.75 94 SER A CA 1
ATOM 749 C C . SER A 1 94 ? 32.708 17.060 -19.365 1.00 68.75 94 SER A C 1
ATOM 751 O O . SER A 1 94 ? 33.926 17.221 -19.476 1.00 68.75 94 SER A O 1
ATOM 753 N N . ILE A 1 95 ? 32.139 15.864 -19.450 1.00 67.88 95 ILE A N 1
ATOM 754 C CA . ILE A 1 95 ? 32.885 14.693 -19.883 1.00 67.88 95 ILE A CA 1
ATOM 755 C C . ILE A 1 95 ? 33.094 14.848 -21.392 1.00 67.88 95 ILE A C 1
ATOM 757 O O . ILE A 1 95 ? 32.129 14.912 -22.151 1.00 67.88 95 ILE A O 1
ATOM 761 N N . ASN A 1 96 ? 34.354 14.904 -21.831 1.00 70.19 96 ASN A N 1
ATOM 762 C CA . ASN A 1 96 ? 34.719 14.810 -23.248 1.00 70.19 96 ASN A CA 1
ATOM 763 C C . ASN A 1 96 ? 34.539 13.361 -23.728 1.00 70.19 96 ASN A C 1
ATOM 765 O O . ASN A 1 96 ? 35.509 12.665 -24.016 1.00 70.19 96 ASN A O 1
ATOM 769 N N . ALA A 1 97 ? 33.295 12.897 -23.764 1.00 70.50 97 ALA A N 1
ATOM 770 C CA . ALA A 1 97 ? 32.907 11.620 -24.338 1.00 70.50 97 ALA A CA 1
ATOM 771 C C . ALA A 1 97 ? 31.870 11.879 -25.427 1.00 70.50 97 ALA A C 1
ATOM 773 O O . ALA A 1 97 ? 30.955 12.687 -25.240 1.00 70.50 97 ALA A O 1
ATOM 774 N N . SER A 1 98 ? 32.006 11.218 -26.578 1.00 76.94 98 SER A N 1
ATOM 775 C CA . SER A 1 98 ? 30.946 11.280 -27.576 1.00 76.94 98 SER A CA 1
ATOM 776 C C . SER A 1 98 ? 29.765 10.433 -27.100 1.00 76.94 98 SER A C 1
ATOM 778 O O . SER A 1 98 ? 29.938 9.424 -26.416 1.00 76.94 98 SER A O 1
ATOM 780 N N . THR A 1 99 ? 28.541 10.812 -27.472 1.00 75.19 99 THR A N 1
ATOM 781 C CA . THR A 1 99 ? 27.341 10.020 -27.154 1.00 75.19 99 THR A CA 1
ATOM 782 C C . THR A 1 99 ? 27.476 8.572 -27.632 1.00 75.19 99 THR A C 1
ATOM 784 O O . THR A 1 99 ? 27.040 7.659 -26.936 1.00 75.19 99 THR A O 1
ATOM 787 N N . ASN A 1 100 ? 28.145 8.362 -28.770 1.00 75.69 100 ASN A N 1
ATOM 788 C CA . ASN A 1 100 ? 28.382 7.041 -29.351 1.00 75.69 100 ASN A CA 1
ATOM 789 C C . ASN A 1 100 ? 29.330 6.172 -28.509 1.00 75.69 100 ASN A C 1
ATOM 791 O O . ASN A 1 100 ? 29.261 4.953 -28.607 1.00 75.69 100 ASN A O 1
ATOM 795 N N . ASP A 1 101 ? 30.178 6.775 -27.669 1.00 79.38 101 ASP A N 1
ATOM 796 C CA . ASP A 1 101 ? 31.092 6.040 -26.784 1.00 79.38 101 ASP A CA 1
ATOM 797 C C . ASP A 1 101 ? 30.409 5.596 -25.479 1.00 79.38 101 ASP A C 1
ATOM 799 O O . ASP A 1 101 ? 30.936 4.756 -24.752 1.00 79.38 101 ASP A O 1
ATOM 803 N N . CYS A 1 102 ? 29.253 6.182 -25.146 1.00 81.00 102 CYS A N 1
ATOM 804 C CA . CYS A 1 102 ? 28.574 5.995 -23.858 1.00 81.00 102 CYS A CA 1
ATOM 805 C C . CYS A 1 102 ? 27.169 5.391 -23.973 1.00 81.00 102 CYS A C 1
ATOM 807 O O . CYS A 1 102 ? 26.625 4.933 -22.967 1.00 81.00 102 CYS A O 1
ATOM 809 N N . ILE A 1 103 ? 26.562 5.409 -25.164 1.00 87.44 103 ILE A N 1
ATOM 810 C CA . ILE A 1 103 ? 25.195 4.941 -25.398 1.00 87.44 103 ILE A CA 1
ATOM 811 C C . ILE A 1 103 ? 25.184 3.937 -26.546 1.00 87.44 103 ILE A C 1
ATOM 813 O O . ILE A 1 103 ? 25.470 4.271 -27.692 1.00 87.44 103 ILE A O 1
ATOM 817 N N . GLU A 1 104 ? 24.762 2.715 -26.236 1.00 89.38 104 GLU A N 1
ATOM 818 C CA . GLU A 1 104 ? 24.481 1.681 -27.225 1.00 89.38 104 GLU A CA 1
ATOM 819 C C . GLU A 1 104 ? 22.969 1.592 -27.457 1.00 89.38 104 GLU A C 1
ATOM 821 O O . GLU A 1 104 ? 22.186 1.374 -26.527 1.00 89.38 104 GLU A O 1
ATOM 826 N N . LYS A 1 105 ? 22.541 1.756 -28.713 1.00 90.88 105 LYS A N 1
ATOM 827 C CA . LYS A 1 105 ? 21.147 1.531 -29.097 1.00 90.88 105 LYS A CA 1
ATOM 828 C C . LYS A 1 105 ? 20.887 0.028 -29.165 1.00 90.88 105 LYS A C 1
ATOM 830 O O . LYS A 1 105 ? 21.430 -0.658 -30.024 1.00 90.88 105 LYS A O 1
ATOM 835 N N . LEU A 1 106 ? 19.994 -0.463 -28.309 1.00 92.88 106 LEU A N 1
ATOM 836 C CA . LEU A 1 106 ? 19.520 -1.843 -28.383 1.00 92.88 106 LEU A CA 1
ATOM 837 C C . LEU A 1 106 ? 18.514 -1.981 -29.530 1.00 92.88 106 LEU A C 1
ATOM 839 O O . LEU A 1 106 ? 17.411 -1.434 -29.471 1.00 92.88 106 LEU A O 1
ATOM 843 N N . GLU A 1 107 ? 18.900 -2.703 -30.579 1.00 95.00 107 GLU A N 1
ATOM 844 C CA . GLU A 1 107 ? 18.019 -3.020 -31.700 1.00 95.00 107 GLU A CA 1
ATOM 845 C C . GLU A 1 107 ? 17.383 -4.394 -31.511 1.00 95.00 107 GLU A C 1
ATOM 847 O O . GLU A 1 107 ? 18.064 -5.397 -31.307 1.00 95.00 107 GLU A O 1
ATOM 852 N N . PHE A 1 108 ? 16.057 -4.438 -31.602 1.00 93.88 108 PHE A N 1
ATOM 853 C CA . PHE A 1 108 ? 15.299 -5.675 -31.515 1.00 93.88 108 PHE A CA 1
ATOM 854 C C . PHE A 1 108 ? 14.742 -6.032 -32.890 1.00 93.88 108 PHE A C 1
ATOM 856 O O . PHE A 1 108 ? 14.126 -5.202 -33.560 1.00 93.88 108 PHE A O 1
ATOM 863 N N . GLN A 1 109 ? 14.943 -7.282 -33.298 1.00 95.19 109 GLN A N 1
ATOM 864 C CA . GLN A 1 109 ? 14.321 -7.848 -34.488 1.00 95.19 109 GLN A CA 1
ATOM 865 C C . GLN A 1 109 ? 13.164 -8.740 -34.052 1.00 95.19 109 GLN A C 1
ATOM 867 O O . GLN A 1 109 ? 13.334 -9.620 -33.210 1.00 95.19 109 GLN A O 1
ATOM 872 N N . PHE A 1 110 ? 11.987 -8.503 -34.624 1.00 95.19 110 PHE A N 1
ATOM 873 C CA . PHE A 1 110 ? 10.769 -9.227 -34.275 1.00 95.19 110 PHE A CA 1
ATOM 874 C C . PHE A 1 110 ? 10.222 -9.949 -35.500 1.00 95.19 110 PHE A C 1
ATOM 876 O O . PHE A 1 110 ? 10.068 -9.345 -36.568 1.00 95.19 110 PHE A O 1
ATOM 883 N N . ASP A 1 111 ? 9.899 -11.226 -35.331 1.00 97.12 111 ASP A N 1
ATOM 884 C CA . ASP A 1 111 ? 9.151 -11.988 -36.323 1.00 97.12 111 ASP A CA 1
ATOM 885 C C . ASP A 1 111 ? 7.656 -11.619 -36.292 1.00 97.12 111 ASP A C 1
ATOM 887 O O . ASP A 1 111 ? 7.179 -10.865 -35.436 1.00 97.12 111 ASP A O 1
ATOM 891 N N . ASP A 1 112 ? 6.893 -12.129 -37.257 1.00 96.50 112 ASP A N 1
ATOM 892 C CA . ASP A 1 112 ? 5.465 -11.813 -37.352 1.00 96.50 112 ASP A CA 1
ATOM 893 C C . ASP A 1 112 ? 4.649 -12.427 -36.207 1.00 96.50 112 ASP A C 1
ATOM 895 O O . ASP A 1 112 ? 3.590 -11.908 -35.850 1.00 96.50 112 ASP A O 1
ATOM 899 N N . LYS A 1 113 ? 5.160 -13.490 -35.575 1.00 96.50 113 LYS A N 1
ATOM 900 C CA . LYS A 1 113 ? 4.538 -14.082 -34.392 1.00 96.50 113 LYS A CA 1
ATOM 901 C C . LYS A 1 113 ? 4.589 -13.103 -33.214 1.00 96.50 113 LYS A C 1
ATOM 903 O O . LYS A 1 113 ? 3.540 -12.790 -32.656 1.00 96.50 113 LYS A O 1
ATOM 908 N N . LEU A 1 114 ? 5.766 -12.567 -32.885 1.00 95.44 114 LEU A N 1
ATOM 909 C CA . LEU A 1 114 ? 5.950 -11.592 -31.805 1.00 95.44 114 LEU A CA 1
ATOM 910 C C . LEU A 1 114 ? 5.184 -10.293 -32.068 1.00 95.44 114 LEU A C 1
ATOM 912 O O . LEU A 1 114 ? 4.561 -9.755 -31.157 1.00 95.44 114 LEU A O 1
ATOM 916 N N . LYS A 1 115 ? 5.148 -9.813 -33.319 1.00 94.69 115 LYS A N 1
ATOM 917 C CA . LYS A 1 115 ? 4.334 -8.637 -33.677 1.00 94.69 115 LYS A CA 1
ATOM 918 C C . LYS A 1 115 ? 2.847 -8.854 -33.372 1.00 94.69 115 LYS A C 1
ATOM 920 O O . LYS A 1 115 ? 2.208 -7.970 -32.808 1.00 94.69 115 LYS A O 1
ATOM 925 N N . ASN A 1 116 ? 2.304 -10.033 -33.682 1.00 95.44 116 ASN A N 1
ATOM 926 C CA . ASN A 1 116 ? 0.916 -10.373 -33.349 1.00 95.44 116 ASN A CA 1
ATOM 927 C C . ASN A 1 116 ? 0.690 -10.488 -31.826 1.00 95.44 116 ASN A C 1
ATOM 929 O O . ASN A 1 116 ? -0.364 -10.091 -31.313 1.00 95.44 116 ASN A O 1
ATOM 933 N N . GLU A 1 117 ? 1.678 -10.994 -31.082 1.00 95.81 117 GLU A N 1
ATOM 934 C CA . GLU A 1 117 ? 1.639 -11.031 -29.615 1.00 95.81 117 GLU A CA 1
ATOM 935 C C . GLU A 1 117 ? 1.654 -9.620 -29.000 1.00 95.81 117 GLU A C 1
ATOM 937 O O . GLU A 1 117 ? 0.967 -9.388 -28.000 1.00 95.81 117 GLU A O 1
ATOM 942 N N . PHE A 1 118 ? 2.346 -8.650 -29.610 1.00 94.00 118 PHE A N 1
ATOM 943 C CA . PHE A 1 118 ? 2.315 -7.251 -29.170 1.00 94.00 118 PHE A CA 1
ATOM 944 C C . PHE A 1 118 ? 0.934 -6.622 -29.312 1.00 94.00 118 PHE A C 1
ATOM 946 O O . PHE A 1 118 ? 0.484 -5.953 -28.384 1.00 94.00 118 PHE A O 1
ATOM 953 N N . GLU A 1 119 ? 0.228 -6.867 -30.415 1.00 94.19 119 GLU A N 1
ATOM 954 C CA . GLU A 1 119 ? -1.137 -6.356 -30.591 1.00 94.19 119 GLU A CA 1
ATOM 955 C C . GLU A 1 119 ? -2.104 -6.961 -29.568 1.00 94.19 119 GLU A C 1
ATOM 957 O O . GLU A 1 119 ? -2.906 -6.252 -28.953 1.00 94.19 119 GLU A O 1
ATOM 962 N N . THR A 1 120 ? -1.961 -8.260 -29.296 1.00 95.56 120 THR A N 1
ATOM 963 C CA . THR A 1 120 ? -2.733 -8.939 -28.246 1.00 95.56 120 THR A CA 1
ATOM 964 C C . THR A 1 120 ? -2.426 -8.355 -26.864 1.00 95.56 120 THR A C 1
ATOM 966 O O . THR A 1 120 ? -3.341 -8.030 -26.106 1.00 95.56 120 THR A O 1
ATOM 969 N N . SER A 1 121 ? -1.146 -8.159 -26.544 1.00 94.69 121 SER A N 1
ATOM 970 C CA . SER A 1 121 ? -0.698 -7.591 -25.268 1.00 94.69 121 SER A CA 1
ATOM 971 C C . SER A 1 121 ? -1.166 -6.148 -25.090 1.00 94.69 121 SER A C 1
ATOM 973 O O . SER A 1 121 ? -1.633 -5.784 -24.013 1.00 94.69 121 SER A O 1
ATOM 975 N N . ARG A 1 122 ? -1.125 -5.341 -26.157 1.00 93.94 122 ARG A N 1
ATOM 976 C CA . ARG A 1 122 ? -1.618 -3.959 -26.176 1.00 93.94 122 ARG A CA 1
ATOM 977 C C . ARG A 1 122 ? -3.117 -3.902 -25.905 1.00 93.94 122 ARG A C 1
ATOM 979 O O . ARG A 1 122 ? -3.552 -3.100 -25.083 1.00 93.94 122 ARG A O 1
ATOM 986 N N . LYS A 1 123 ? -3.906 -4.774 -26.543 1.00 95.12 123 LYS A N 1
ATOM 987 C CA . LYS A 1 123 ? -5.347 -4.875 -26.281 1.00 95.12 123 LYS A CA 1
ATOM 988 C C . LYS A 1 123 ? -5.624 -5.262 -24.828 1.00 95.12 123 LYS A C 1
ATOM 990 O O . LYS A 1 123 ? -6.380 -4.570 -24.155 1.00 95.12 123 LYS A O 1
ATOM 995 N N . ASN A 1 124 ? -4.961 -6.307 -24.333 1.00 95.00 124 ASN A N 1
ATOM 996 C CA . ASN A 1 124 ? -5.115 -6.763 -22.951 1.00 95.00 124 ASN A CA 1
ATOM 997 C C . ASN A 1 124 ? -4.745 -5.666 -21.942 1.00 95.00 124 ASN A C 1
ATOM 999 O O . ASN A 1 124 ? -5.444 -5.480 -20.948 1.00 95.00 124 ASN A O 1
ATOM 1003 N N . TYR A 1 125 ? -3.669 -4.922 -22.210 1.00 94.00 125 TYR A N 1
ATOM 1004 C CA . TYR A 1 125 ? -3.251 -3.795 -21.386 1.00 94.00 125 TYR A CA 1
ATOM 1005 C C . TYR A 1 125 ? -4.300 -2.681 -21.378 1.00 94.00 125 TYR A C 1
ATOM 1007 O O . TYR A 1 125 ? -4.704 -2.237 -20.308 1.00 94.00 125 TYR A O 1
ATOM 1015 N N . ASN A 1 126 ? -4.803 -2.276 -22.545 1.00 93.25 126 ASN A N 1
ATOM 1016 C CA . ASN A 1 126 ? -5.832 -1.241 -22.644 1.00 93.25 126 ASN A CA 1
ATOM 1017 C C . ASN A 1 126 ? -7.129 -1.650 -21.921 1.00 93.25 126 ASN A C 1
ATOM 1019 O O . ASN A 1 126 ? -7.688 -0.849 -21.172 1.00 93.25 126 ASN A O 1
ATOM 1023 N N . ASP A 1 127 ? -7.559 -2.908 -22.072 1.00 94.81 127 ASP A N 1
ATOM 1024 C CA . ASP A 1 127 ? -8.730 -3.475 -21.385 1.00 94.81 127 ASP A CA 1
ATOM 1025 C C . ASP A 1 127 ? -8.539 -3.585 -19.860 1.00 94.81 127 ASP A C 1
ATOM 1027 O O . ASP A 1 127 ? -9.514 -3.640 -19.099 1.00 94.81 127 ASP A O 1
ATOM 1031 N N . PHE A 1 128 ? -7.292 -3.691 -19.393 1.00 93.19 128 PHE A N 1
ATOM 1032 C CA . PHE A 1 128 ? -6.943 -3.658 -17.975 1.00 93.19 128 PHE A CA 1
ATOM 1033 C C . PHE A 1 128 ? -6.959 -2.222 -17.445 1.00 93.19 128 PHE A C 1
ATOM 1035 O O . PHE A 1 128 ? -7.667 -1.931 -16.480 1.00 93.19 128 PHE A O 1
ATOM 1042 N N . VAL A 1 129 ? -6.236 -1.313 -18.103 1.00 91.62 129 VAL A N 1
ATOM 1043 C CA . VAL A 1 129 ? -6.103 0.092 -17.694 1.00 91.62 129 VAL A CA 1
ATOM 1044 C C . VAL A 1 129 ? -7.450 0.807 -17.686 1.00 91.62 129 VAL A C 1
ATOM 1046 O O . VAL A 1 129 ? -7.704 1.595 -16.780 1.00 91.62 129 VAL A O 1
ATOM 1049 N N . SER A 1 130 ? -8.366 0.478 -18.604 1.00 91.75 130 SER A N 1
ATOM 1050 C CA . SER A 1 130 ? -9.711 1.070 -18.632 1.00 91.75 130 SER A CA 1
ATOM 1051 C C . SER A 1 130 ? -10.544 0.789 -17.371 1.00 91.75 130 SER A C 1
ATOM 1053 O O . SER A 1 130 ? -11.582 1.417 -17.166 1.00 91.75 130 SER A O 1
ATOM 1055 N N . LYS A 1 131 ? -10.130 -0.176 -16.539 1.00 93.38 131 LYS A N 1
ATOM 1056 C CA . LYS A 1 131 ? -10.790 -0.551 -15.277 1.00 93.38 131 LYS A CA 1
ATOM 1057 C C . LYS A 1 131 ? -10.096 0.054 -14.052 1.00 93.38 131 LYS A C 1
ATOM 1059 O O . LYS A 1 131 ? -10.635 -0.032 -12.947 1.00 93.38 131 LYS A O 1
ATOM 1064 N N . VAL A 1 132 ? -8.920 0.657 -14.226 1.00 91.06 132 VAL A N 1
ATOM 1065 C CA . VAL A 1 132 ? -8.140 1.267 -13.147 1.00 91.06 132 VAL A CA 1
ATOM 1066 C C . VAL A 1 132 ? -8.632 2.691 -12.910 1.00 91.06 132 VAL A C 1
ATOM 1068 O O . VAL A 1 132 ? -8.698 3.504 -13.824 1.00 91.06 132 VAL A O 1
ATOM 1071 N N . ASN A 1 133 ? -8.956 3.004 -11.656 1.00 91.38 133 ASN A N 1
ATOM 1072 C CA . ASN A 1 133 ? -9.329 4.349 -11.234 1.00 91.38 133 ASN A CA 1
ATOM 1073 C C . ASN A 1 133 ? -8.374 4.818 -10.143 1.00 91.38 133 ASN A C 1
ATOM 1075 O O . ASN A 1 133 ? -8.217 4.149 -9.121 1.00 91.38 133 ASN A O 1
ATOM 1079 N N . VAL A 1 134 ? -7.774 5.988 -10.346 1.00 90.06 134 VAL A N 1
ATOM 1080 C CA . VAL A 1 134 ? -6.855 6.611 -9.393 1.00 90.06 134 VAL A CA 1
ATOM 1081 C C . VAL A 1 134 ? -7.506 7.878 -8.871 1.00 90.06 134 VAL A C 1
ATOM 1083 O O . VAL A 1 134 ? -7.913 8.735 -9.646 1.00 90.06 134 VAL A O 1
ATOM 1086 N N . ASN A 1 135 ? -7.611 7.983 -7.550 1.00 90.62 135 ASN A N 1
ATOM 1087 C CA . ASN A 1 135 ? -8.116 9.172 -6.882 1.00 90.62 135 ASN A CA 1
ATOM 1088 C C . ASN A 1 135 ? -7.135 9.583 -5.790 1.00 90.62 135 ASN A C 1
ATOM 1090 O O . ASN A 1 135 ? -6.632 8.730 -5.057 1.00 90.62 135 ASN A O 1
ATOM 1094 N N . ILE A 1 136 ? -6.914 10.885 -5.642 1.00 89.25 136 ILE A N 1
ATOM 1095 C CA . ILE A 1 136 ? -6.086 11.447 -4.577 1.00 89.25 136 ILE A CA 1
ATOM 1096 C C . ILE A 1 136 ? -6.988 12.166 -3.582 1.00 89.25 136 ILE A C 1
ATOM 1098 O O . ILE A 1 136 ? -7.784 13.042 -3.927 1.00 89.25 136 ILE A O 1
ATOM 1102 N N . TYR A 1 137 ? -6.864 11.800 -2.311 1.00 88.31 137 TYR A N 1
ATOM 1103 C CA . TYR A 1 137 ? -7.562 12.470 -1.225 1.00 88.31 137 TYR A CA 1
ATOM 1104 C C . TYR A 1 137 ? -6.557 13.100 -0.269 1.00 88.31 137 TYR A C 1
ATOM 1106 O O . TYR A 1 137 ? -5.761 12.407 0.358 1.00 88.31 137 TYR A O 1
ATOM 1114 N N . GLN A 1 138 ? -6.634 14.422 -0.132 1.00 86.12 138 GLN A N 1
ATOM 1115 C CA . GLN A 1 138 ? -5.890 15.159 0.877 1.00 86.12 138 GLN A CA 1
ATOM 1116 C C . GLN A 1 138 ? -6.822 15.461 2.053 1.00 86.12 138 GLN A C 1
ATOM 1118 O O . GLN A 1 138 ? -7.743 16.271 1.945 1.00 86.12 138 GLN A O 1
ATOM 1123 N N . GLY A 1 139 ? -6.600 14.771 3.172 1.00 81.69 139 GLY A N 1
ATOM 1124 C CA . GLY A 1 139 ? -7.371 14.974 4.396 1.00 81.69 139 GLY A CA 1
ATOM 1125 C C . GLY A 1 139 ? -7.080 16.318 5.066 1.00 81.69 139 GLY A C 1
ATOM 1126 O O . GLY A 1 139 ? -6.010 16.899 4.902 1.00 81.69 139 GLY A O 1
ATOM 1127 N N . VAL A 1 140 ? -8.031 16.793 5.874 1.00 85.69 140 VAL A N 1
ATOM 1128 C CA . VAL A 1 140 ? -7.895 18.044 6.648 1.00 85.69 140 VAL A CA 1
ATOM 1129 C C . VAL A 1 140 ? -7.214 17.843 8.007 1.00 85.69 140 VAL A C 1
ATOM 1131 O O . VAL A 1 140 ? -6.752 18.799 8.625 1.00 85.69 140 VAL A O 1
ATOM 1134 N N . ILE A 1 141 ? -7.146 16.598 8.490 1.00 88.00 141 ILE A N 1
ATOM 1135 C CA . ILE A 1 141 ? -6.581 16.256 9.798 1.00 88.00 141 ILE A CA 1
ATOM 1136 C C . ILE A 1 141 ? -5.124 15.828 9.629 1.00 88.00 141 ILE A C 1
ATOM 1138 O O . ILE A 1 141 ? -4.828 14.769 9.082 1.00 88.00 141 ILE A O 1
ATOM 1142 N N . GLY A 1 142 ? -4.205 16.645 10.145 1.00 87.50 142 GLY A N 1
ATOM 1143 C CA . GLY A 1 142 ? -2.778 16.329 10.172 1.00 87.50 142 GLY A CA 1
ATOM 1144 C C . GLY A 1 142 ? -2.359 15.504 11.394 1.00 87.50 142 GLY A C 1
ATOM 1145 O O . GLY A 1 142 ? -2.951 15.596 12.472 1.00 87.50 142 GLY A O 1
ATOM 1146 N N . LYS A 1 143 ? -1.242 14.774 11.261 1.00 90.06 143 LYS A N 1
ATOM 1147 C CA . LYS A 1 143 ? -0.657 13.934 12.327 1.00 90.06 143 LYS A CA 1
ATOM 1148 C C . LYS A 1 143 ? -0.447 14.659 13.663 1.00 90.06 143 LYS A C 1
ATOM 1150 O O . LYS A 1 143 ? -0.539 14.039 14.716 1.00 90.06 143 LYS A O 1
ATOM 1155 N N . ASN A 1 144 ? -0.171 15.965 13.633 1.00 92.00 144 ASN A N 1
ATOM 1156 C CA . ASN A 1 144 ? 0.105 16.754 14.835 1.00 92.00 144 ASN A CA 1
ATOM 1157 C C . ASN A 1 144 ? -1.134 16.909 15.726 1.00 92.00 144 ASN A C 1
ATOM 1159 O O . ASN A 1 144 ? -1.005 16.873 16.946 1.00 92.00 144 ASN A O 1
ATOM 1163 N N . LEU A 1 145 ? -2.325 17.052 15.132 1.00 94.12 145 LEU A N 1
ATOM 1164 C CA . LEU A 1 145 ? -3.572 17.136 15.893 1.00 94.12 145 LEU A CA 1
ATOM 1165 C C . LEU A 1 145 ? -3.877 15.797 16.574 1.00 94.12 145 LEU A C 1
ATOM 1167 O O . LEU A 1 145 ? -4.165 15.765 17.766 1.00 94.12 145 LEU A O 1
ATOM 1171 N N . LEU A 1 146 ? -3.727 14.696 15.835 1.00 95.31 146 LEU A N 1
ATOM 1172 C CA . LEU A 1 146 ? -3.963 13.345 16.348 1.00 95.31 146 LEU A CA 1
ATOM 1173 C C . LEU A 1 146 ? -3.010 12.999 17.494 1.00 95.31 146 LEU A C 1
ATOM 1175 O O . LEU A 1 146 ? -3.451 12.532 18.540 1.00 95.31 146 LEU A O 1
ATOM 1179 N N . LYS A 1 147 ? -1.723 13.338 17.357 1.00 93.81 147 LYS A N 1
ATOM 1180 C CA . LYS A 1 147 ? -0.737 13.148 18.429 1.00 93.81 147 LYS A CA 1
ATOM 1181 C C . LYS A 1 147 ? -1.069 13.941 19.696 1.00 93.81 147 LYS A C 1
ATOM 1183 O O . LYS A 1 147 ? -0.894 13.407 20.783 1.00 93.81 147 LYS A O 1
ATOM 1188 N N . LYS A 1 148 ? -1.576 15.178 19.579 1.00 95.19 148 LYS A N 1
ATOM 1189 C CA . LYS A 1 148 ? -2.038 15.967 20.743 1.00 95.19 148 LYS A CA 1
ATOM 1190 C C . LYS A 1 148 ? -3.226 15.320 21.459 1.00 95.19 148 LYS A C 1
ATOM 1192 O O . LYS A 1 148 ? -3.369 15.496 22.661 1.00 95.19 148 LYS A O 1
ATOM 1197 N N . ALA A 1 149 ? -4.049 14.574 20.728 1.00 93.94 149 ALA A N 1
ATOM 1198 C CA . ALA A 1 149 ? -5.156 13.796 21.273 1.00 93.94 149 ALA A CA 1
ATOM 1199 C C . ALA A 1 149 ? -4.743 12.378 21.721 1.00 93.94 149 ALA A C 1
ATOM 1201 O O . ALA A 1 149 ? -5.611 11.578 22.061 1.00 93.94 149 ALA A O 1
ATOM 1202 N N . SER A 1 150 ? -3.445 12.046 21.710 1.00 95.50 150 SER A N 1
ATOM 1203 C CA . SER A 1 150 ? -2.930 10.699 21.999 1.00 95.50 150 SER A CA 1
ATOM 1204 C C . SER A 1 150 ? -3.514 9.608 21.090 1.00 95.50 150 SER A C 1
ATOM 1206 O O . SER A 1 150 ? -3.720 8.475 21.519 1.00 95.50 150 SER A O 1
ATOM 1208 N N . LEU A 1 151 ? -3.773 9.950 19.825 1.00 97.19 151 LEU A N 1
ATOM 1209 C CA . LEU A 1 151 ? -4.268 9.038 18.795 1.00 97.19 151 LEU A CA 1
ATOM 1210 C C . LEU A 1 151 ? -3.186 8.774 17.744 1.00 97.19 151 LEU A C 1
ATOM 1212 O O . LEU A 1 151 ? -2.501 9.691 17.277 1.00 97.19 151 LEU A O 1
ATOM 1216 N N . SER A 1 152 ? -3.049 7.511 17.341 1.00 96.38 152 SER A N 1
ATOM 1217 C CA . SER A 1 152 ? -2.142 7.098 16.271 1.00 96.38 152 SER A CA 1
ATOM 1218 C C . SER A 1 152 ? -2.665 7.578 14.913 1.00 96.38 152 SER A C 1
ATOM 1220 O O . SER A 1 152 ? -3.781 7.210 14.544 1.00 96.38 152 SER A O 1
ATOM 1222 N N . PRO A 1 153 ? -1.887 8.354 14.132 1.00 95.31 153 PRO A N 1
ATOM 1223 C CA . PRO A 1 153 ? -2.313 8.796 12.805 1.00 95.31 153 PRO A CA 1
ATOM 1224 C C . PRO A 1 153 ? -2.683 7.649 11.862 1.00 95.31 153 PRO A C 1
ATOM 1226 O O . PRO A 1 153 ? -3.678 7.740 11.151 1.00 95.31 153 PRO A O 1
ATOM 1229 N N . ASP A 1 154 ? -1.907 6.569 11.912 1.00 95.62 154 ASP A N 1
ATOM 1230 C CA . ASP A 1 154 ? -2.119 5.367 11.111 1.00 95.62 154 ASP A CA 1
ATOM 1231 C C . ASP A 1 154 ? -3.436 4.668 11.484 1.00 95.62 154 ASP A C 1
ATOM 1233 O O . ASP A 1 154 ? -4.304 4.466 10.636 1.00 95.62 154 ASP A O 1
ATOM 1237 N N . ALA A 1 155 ? -3.667 4.461 12.786 1.00 97.44 155 ALA A N 1
ATOM 1238 C CA . ALA A 1 155 ? -4.905 3.864 13.282 1.00 97.44 155 ALA A CA 1
ATOM 1239 C C . ALA A 1 155 ? -6.144 4.687 12.908 1.00 97.44 155 ALA A C 1
ATOM 1241 O O . ALA A 1 155 ? -7.186 4.133 12.568 1.00 97.44 155 ALA A O 1
ATOM 1242 N N . MET A 1 156 ? -6.046 6.019 12.966 1.00 96.88 156 MET A N 1
ATOM 1243 C CA . MET A 1 156 ? -7.158 6.899 12.601 1.00 96.88 156 MET A CA 1
ATOM 1244 C C . MET A 1 156 ? -7.437 6.884 11.100 1.00 96.88 156 MET A C 1
ATOM 1246 O O . MET A 1 156 ? -8.602 6.932 10.709 1.00 96.88 156 MET A O 1
ATOM 1250 N N . MET A 1 157 ? -6.402 6.779 10.260 1.00 96.00 157 MET A N 1
ATOM 1251 C CA . MET A 1 157 ? -6.587 6.608 8.819 1.00 96.00 157 MET A CA 1
ATOM 1252 C C . MET A 1 157 ? -7.261 5.267 8.513 1.00 96.00 157 MET A C 1
ATOM 1254 O O . MET A 1 157 ? -8.267 5.231 7.806 1.00 96.00 157 MET A O 1
ATOM 1258 N N . GLN A 1 158 ? -6.777 4.177 9.112 1.00 97.81 158 GLN A N 1
ATOM 1259 C CA . GLN A 1 158 ? -7.369 2.850 8.948 1.00 97.81 158 GLN A CA 1
ATOM 1260 C C . GLN A 1 158 ? -8.827 2.811 9.411 1.00 97.81 158 GLN A C 1
ATOM 1262 O O . GLN A 1 158 ? -9.699 2.318 8.690 1.00 97.81 158 GLN A O 1
ATOM 1267 N N . LEU A 1 159 ? -9.127 3.416 10.563 1.00 97.81 159 LEU A N 1
ATOM 1268 C CA . LEU A 1 159 ? -10.489 3.550 11.066 1.00 97.81 159 LEU A CA 1
ATOM 1269 C C . LEU A 1 159 ? -11.377 4.360 10.114 1.00 97.81 159 LEU A C 1
ATOM 1271 O O . LEU A 1 159 ? -12.508 3.953 9.847 1.00 97.81 159 LEU A O 1
ATOM 1275 N N . ALA A 1 160 ? -10.871 5.465 9.559 1.00 96.62 160 ALA A N 1
ATOM 1276 C CA . ALA A 1 160 ? -11.599 6.275 8.585 1.00 96.62 160 ALA A CA 1
ATOM 1277 C C . ALA A 1 160 ? -11.917 5.489 7.300 1.00 96.62 160 ALA A C 1
ATOM 1279 O O . ALA A 1 160 ? -13.036 5.589 6.792 1.00 96.62 160 ALA A O 1
ATOM 1280 N N . ILE A 1 161 ? -10.986 4.659 6.812 1.00 97.38 161 ILE A N 1
ATOM 1281 C CA . ILE A 1 161 ? -11.214 3.755 5.673 1.00 97.38 161 ILE A CA 1
ATOM 1282 C C . ILE A 1 161 ? -12.333 2.755 6.001 1.00 97.38 161 ILE A C 1
ATOM 1284 O O . ILE A 1 161 ? -13.276 2.608 5.217 1.00 97.38 161 ILE A O 1
ATOM 1288 N N . GLN A 1 162 ? -12.293 2.119 7.180 1.00 98.31 162 GLN A N 1
ATOM 1289 C CA . GLN A 1 162 ? -13.339 1.173 7.595 1.00 98.31 162 GLN A CA 1
ATOM 1290 C C . GLN A 1 162 ? -14.704 1.859 7.753 1.00 98.31 162 GLN A C 1
ATOM 1292 O O . GLN A 1 162 ? -15.726 1.326 7.318 1.00 98.31 162 GLN A O 1
ATOM 1297 N N . MET A 1 163 ? -14.729 3.065 8.324 1.00 97.38 163 MET A N 1
ATOM 1298 C CA . MET A 1 163 ? -15.932 3.892 8.446 1.00 97.38 163 MET A CA 1
ATOM 1299 C C . MET A 1 163 ? -16.527 4.244 7.085 1.00 97.38 163 MET A C 1
ATOM 1301 O O . MET A 1 163 ? -17.738 4.121 6.899 1.00 97.38 163 MET A O 1
ATOM 1305 N N . ALA A 1 164 ? -15.695 4.684 6.138 1.00 96.69 164 ALA A N 1
ATOM 1306 C CA . ALA A 1 164 ? -16.133 5.044 4.796 1.00 96.69 164 ALA A CA 1
ATOM 1307 C C . ALA A 1 164 ? -16.755 3.837 4.083 1.00 96.69 164 ALA A C 1
ATOM 1309 O O . ALA A 1 164 ? -17.870 3.936 3.564 1.00 96.69 164 ALA A O 1
ATOM 1310 N N . TYR A 1 165 ? -16.095 2.677 4.146 1.00 97.94 165 TYR A N 1
ATOM 1311 C CA . TYR A 1 165 ? -16.615 1.446 3.558 1.00 97.94 165 TYR A CA 1
ATOM 1312 C C . TYR A 1 165 ? -17.937 1.014 4.204 1.00 97.94 165 TYR A C 1
ATOM 1314 O O . TYR A 1 165 ? -18.921 0.753 3.508 1.00 97.94 165 TYR A O 1
ATOM 1322 N N . TYR A 1 166 ? -18.005 1.000 5.539 1.00 97.88 166 TYR A N 1
ATOM 1323 C CA . TYR A 1 166 ? -19.226 0.641 6.259 1.00 97.88 166 TYR A CA 1
ATOM 1324 C C . TYR A 1 166 ? -20.370 1.617 5.965 1.00 97.88 166 TYR A C 1
ATOM 1326 O O . TYR A 1 166 ? -21.517 1.200 5.810 1.00 97.88 166 TYR A O 1
ATOM 1334 N N . LYS A 1 167 ? -20.089 2.919 5.826 1.00 96.81 167 LYS A N 1
ATOM 1335 C CA . LYS A 1 167 ? -21.104 3.922 5.479 1.00 96.81 167 LYS A CA 1
ATOM 1336 C C . LYS A 1 167 ? -21.763 3.614 4.133 1.00 96.81 167 LYS A C 1
ATOM 1338 O O . LYS A 1 167 ? -22.988 3.741 4.058 1.00 96.81 167 LYS A O 1
ATOM 1343 N N . LEU A 1 168 ? -20.974 3.195 3.141 1.00 97.38 168 LEU A N 1
ATOM 1344 C CA . LEU A 1 168 ? -21.419 2.879 1.780 1.00 97.38 168 LEU A CA 1
ATOM 1345 C C . LEU A 1 168 ? -22.103 1.510 1.674 1.00 97.38 168 LEU A C 1
ATOM 1347 O O . LEU A 1 168 ? -23.142 1.396 1.034 1.00 97.38 168 LEU A O 1
ATOM 1351 N N . HIS A 1 169 ? -21.547 0.480 2.317 1.00 97.50 169 HIS A N 1
ATOM 1352 C CA . HIS A 1 169 ? -21.946 -0.913 2.078 1.00 97.50 169 HIS A CA 1
ATOM 1353 C C . HIS A 1 169 ? -22.645 -1.596 3.257 1.00 97.50 169 HIS A C 1
ATOM 1355 O O . HIS A 1 169 ? -23.096 -2.729 3.114 1.00 97.50 169 HIS A O 1
ATOM 1361 N N . LYS A 1 170 ? -22.716 -0.941 4.424 1.00 96.19 170 LYS A N 1
ATOM 1362 C CA . LYS A 1 170 ? -23.340 -1.454 5.662 1.00 96.19 170 LYS A CA 1
ATOM 1363 C C . LYS A 1 170 ? -22.814 -2.821 6.117 1.00 96.19 170 LYS A C 1
ATOM 1365 O O . LYS A 1 170 ? -23.519 -3.575 6.779 1.00 96.19 170 LYS A O 1
ATOM 1370 N N . ARG A 1 171 ? -21.568 -3.145 5.770 1.00 96.38 171 ARG A N 1
ATOM 1371 C CA . ARG A 1 171 ? -20.895 -4.389 6.152 1.00 96.38 171 ARG A CA 1
ATOM 1372 C C . ARG A 1 171 ? -19.407 -4.157 6.350 1.00 96.38 171 ARG A C 1
ATOM 1374 O O . ARG A 1 171 ? -18.830 -3.265 5.731 1.00 96.38 171 ARG A O 1
ATOM 1381 N N . PHE A 1 172 ? -18.802 -4.992 7.182 1.00 96.81 172 PHE A N 1
ATOM 1382 C CA . PHE A 1 172 ? -17.352 -5.097 7.296 1.00 96.81 172 PHE A CA 1
ATOM 1383 C C . PHE A 1 172 ? -16.828 -6.113 6.282 1.00 96.81 172 PHE A C 1
ATOM 1385 O O . PHE A 1 172 ? -17.549 -7.032 5.885 1.00 96.81 172 PHE A O 1
ATOM 1392 N N . VAL A 1 173 ? -15.584 -5.937 5.854 1.00 97.25 173 VAL A N 1
ATOM 1393 C CA . VAL A 1 173 ? -14.926 -6.800 4.868 1.00 97.25 173 VAL A CA 1
ATOM 1394 C C . VAL A 1 173 ? -13.527 -7.162 5.326 1.00 97.25 173 VAL A C 1
ATOM 1396 O O . VAL A 1 173 ? -12.987 -6.527 6.227 1.00 97.25 173 VAL A O 1
ATOM 1399 N N . SER A 1 174 ? -12.946 -8.192 4.714 1.00 97.50 174 SER A N 1
ATOM 1400 C CA . SER A 1 174 ? -11.539 -8.496 4.937 1.00 97.50 174 SER A CA 1
ATOM 1401 C C . SER A 1 174 ? -10.683 -7.329 4.450 1.00 97.50 174 SER A C 1
ATOM 1403 O O . SER A 1 174 ? -10.731 -6.954 3.271 1.00 97.50 174 SER A O 1
ATOM 1405 N N . THR A 1 175 ? -9.921 -6.771 5.386 1.00 98.44 175 THR A N 1
ATOM 1406 C CA . THR A 1 175 ? -8.996 -5.666 5.160 1.00 98.44 175 THR A CA 1
ATOM 1407 C C . THR A 1 175 ? -7.586 -6.139 5.484 1.00 98.44 175 THR A C 1
ATOM 1409 O O . THR A 1 175 ? -7.353 -6.742 6.535 1.00 98.44 175 THR A O 1
ATOM 1412 N N . TYR A 1 176 ? -6.665 -5.851 4.572 1.00 98.12 176 TYR A N 1
ATOM 1413 C CA . TYR A 1 176 ? -5.233 -6.074 4.696 1.00 98.12 176 TYR A CA 1
ATOM 1414 C C . TYR A 1 176 ? -4.528 -4.733 4.881 1.00 98.12 176 TYR A C 1
ATOM 1416 O O . TYR A 1 176 ? -4.773 -3.785 4.130 1.00 98.12 176 TYR A O 1
ATOM 1424 N N . GLU A 1 177 ? -3.615 -4.675 5.840 1.00 98.31 177 GLU A N 1
ATOM 1425 C CA . GLU A 1 177 ? -2.612 -3.624 5.940 1.00 98.31 177 GLU A CA 1
ATOM 1426 C C . GLU A 1 177 ? -1.220 -4.252 6.028 1.00 98.31 177 GLU A C 1
ATOM 1428 O O . GLU A 1 177 ? -0.984 -5.169 6.819 1.00 98.31 177 GLU A O 1
ATOM 1433 N N . SER A 1 178 ? -0.286 -3.772 5.207 1.00 96.81 178 SER A N 1
ATOM 1434 C CA . SER A 1 178 ? 1.096 -4.253 5.234 1.00 96.81 178 SER A CA 1
ATOM 1435 C C . SER A 1 178 ? 1.855 -3.722 6.452 1.00 96.81 178 SER A C 1
ATOM 1437 O O . SER A 1 178 ? 1.945 -2.508 6.634 1.00 96.81 178 SER A O 1
ATOM 1439 N N . CYS A 1 179 ? 2.504 -4.606 7.207 1.00 96.31 179 CYS A N 1
ATOM 1440 C CA . CYS A 1 179 ? 3.427 -4.243 8.281 1.00 96.31 179 CYS A CA 1
ATOM 1441 C C . CYS A 1 179 ? 4.838 -4.734 7.960 1.00 96.31 179 CYS A C 1
ATOM 1443 O O . CYS A 1 179 ? 5.020 -5.916 7.674 1.00 96.31 179 CYS A O 1
ATOM 1445 N N . SER A 1 180 ? 5.841 -3.855 8.007 1.00 94.69 180 SER A N 1
ATOM 1446 C CA . SER A 1 180 ? 7.231 -4.263 7.782 1.00 94.69 180 SER A CA 1
ATOM 1447 C C . SER A 1 180 ? 7.759 -5.104 8.947 1.00 94.69 180 SER A C 1
ATOM 1449 O O . SER A 1 180 ? 7.568 -4.767 10.113 1.00 94.69 180 SER A O 1
ATOM 1451 N N . THR A 1 181 ? 8.484 -6.169 8.611 1.00 95.19 181 THR A N 1
ATOM 1452 C CA . THR A 1 181 ? 9.190 -7.052 9.557 1.00 95.19 181 THR A CA 1
ATOM 1453 C C . THR A 1 181 ? 10.708 -6.906 9.436 1.00 95.19 181 THR A C 1
ATOM 1455 O O . THR A 1 181 ? 11.452 -7.805 9.818 1.00 95.19 181 THR A O 1
ATOM 1458 N N . ALA A 1 182 ? 11.190 -5.768 8.921 1.00 91.69 182 ALA A N 1
ATOM 1459 C CA . ALA A 1 182 ? 12.608 -5.506 8.639 1.00 91.69 182 ALA A CA 1
ATOM 1460 C C . ALA A 1 182 ? 13.545 -5.595 9.864 1.00 91.69 182 ALA A C 1
ATOM 1462 O O . ALA A 1 182 ? 14.763 -5.579 9.708 1.00 91.69 182 ALA A O 1
ATOM 1463 N N . VAL A 1 183 ? 12.996 -5.713 11.080 1.00 92.38 183 VAL A N 1
ATOM 1464 C CA . VAL A 1 183 ? 13.760 -6.043 12.296 1.00 92.38 183 VAL A CA 1
ATOM 1465 C C . VAL A 1 183 ? 14.331 -7.469 12.270 1.00 92.38 183 VAL A C 1
ATOM 1467 O O . VAL A 1 183 ? 15.293 -7.753 12.979 1.00 92.38 183 VAL A O 1
ATOM 1470 N N . TYR A 1 184 ? 13.768 -8.362 11.450 1.00 94.94 184 TYR A N 1
ATOM 1471 C CA . TYR A 1 184 ? 14.256 -9.721 11.233 1.00 94.94 184 TYR A CA 1
ATOM 1472 C C . TYR A 1 184 ? 15.105 -9.818 9.964 1.00 94.94 184 TYR A C 1
ATOM 1474 O O . TYR A 1 184 ? 14.876 -9.129 8.967 1.00 94.94 184 TYR A O 1
ATOM 1482 N N . ARG A 1 185 ? 16.067 -10.746 9.965 1.00 94.50 185 ARG A N 1
ATOM 1483 C CA . ARG A 1 185 ? 16.875 -11.061 8.781 1.00 94.50 185 ARG A CA 1
ATOM 1484 C C . ARG A 1 185 ? 15.966 -11.535 7.639 1.00 94.50 185 ARG A C 1
ATOM 1486 O O . ARG A 1 185 ? 15.210 -12.482 7.816 1.00 94.50 185 ARG A O 1
ATOM 1493 N N . HIS A 1 186 ? 16.080 -10.898 6.472 1.00 91.81 186 HIS A N 1
ATOM 1494 C CA . HIS A 1 186 ? 15.220 -11.137 5.300 1.00 91.81 186 HIS A CA 1
ATOM 1495 C C . HIS A 1 186 ? 13.720 -10.873 5.542 1.00 91.81 186 HIS A C 1
ATOM 1497 O O . HIS A 1 186 ? 12.884 -11.327 4.761 1.00 91.81 186 HIS A O 1
ATOM 1503 N N . GLY A 1 187 ? 13.372 -10.126 6.596 1.00 93.25 187 GLY A N 1
ATOM 1504 C CA . GLY A 1 187 ? 11.996 -9.733 6.868 1.00 93.25 187 GLY A CA 1
ATOM 1505 C C . GLY A 1 187 ? 11.404 -8.933 5.708 1.00 93.25 187 GLY A C 1
ATOM 1506 O O . GLY A 1 187 ? 12.007 -7.974 5.228 1.00 93.25 187 GLY A O 1
ATOM 1507 N N . ARG A 1 188 ? 10.217 -9.345 5.259 1.00 93.50 188 ARG A N 1
ATOM 1508 C CA . ARG A 1 188 ? 9.378 -8.608 4.305 1.00 93.50 188 ARG A CA 1
ATOM 1509 C C . ARG A 1 188 ? 8.196 -8.034 5.072 1.00 93.50 188 ARG A C 1
ATOM 1511 O O . ARG A 1 188 ? 8.368 -7.110 5.869 1.00 93.50 188 ARG A O 1
ATOM 1518 N N . THR A 1 189 ? 7.015 -8.629 4.932 1.00 95.56 189 THR A N 1
ATOM 1519 C CA . THR A 1 189 ? 5.797 -8.120 5.562 1.00 95.56 189 THR A CA 1
ATOM 1520 C C . THR A 1 189 ? 5.045 -9.169 6.364 1.00 95.56 189 THR A C 1
ATOM 1522 O O . THR A 1 189 ? 4.964 -10.329 5.962 1.00 95.56 189 THR A O 1
ATOM 1525 N N . GLU A 1 190 ? 4.426 -8.718 7.449 1.00 97.56 190 GLU A N 1
ATOM 1526 C CA . GLU A 1 190 ? 3.284 -9.356 8.102 1.00 97.56 190 GLU A CA 1
ATOM 1527 C C . GLU A 1 190 ? 2.010 -8.536 7.803 1.00 97.56 190 GLU A C 1
ATOM 1529 O O . GLU A 1 190 ? 2.065 -7.459 7.200 1.00 97.56 190 GLU A O 1
ATOM 1534 N N . THR A 1 191 ? 0.851 -9.073 8.160 1.00 98.00 191 THR A N 1
ATOM 1535 C CA . THR A 1 191 ? -0.472 -8.492 7.950 1.00 98.00 191 THR A CA 1
ATOM 1536 C C . THR A 1 191 ? -1.005 -7.913 9.249 1.00 98.00 191 THR A C 1
ATOM 1538 O O . THR A 1 191 ? -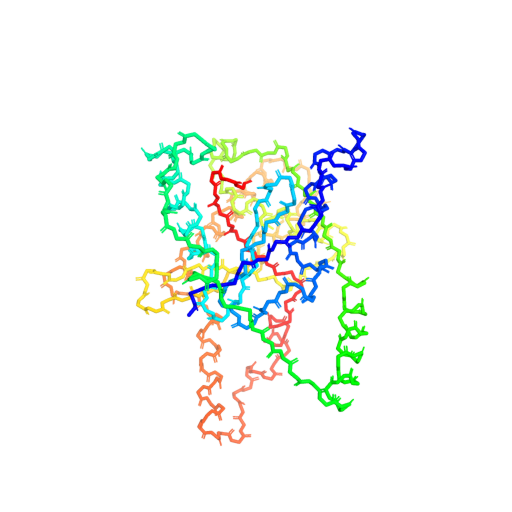1.111 -8.609 10.256 1.00 98.00 191 THR A O 1
ATOM 1541 N N . ILE A 1 192 ? -1.421 -6.654 9.205 1.00 98.50 192 ILE A N 1
ATOM 1542 C CA . ILE A 1 192 ? -2.337 -6.086 10.189 1.00 98.50 192 ILE A CA 1
ATOM 1543 C C . ILE A 1 192 ? -3.759 -6.260 9.650 1.00 98.50 192 ILE A C 1
ATOM 1545 O O . ILE A 1 192 ? -4.011 -6.120 8.450 1.00 98.50 192 ILE A O 1
ATOM 1549 N N . ARG A 1 193 ? -4.692 -6.593 10.546 1.00 98.00 193 ARG A N 1
ATOM 1550 C CA . ARG A 1 193 ? -6.120 -6.796 10.266 1.00 98.00 193 ARG A CA 1
ATOM 1551 C C . ARG A 1 193 ? -6.918 -5.668 10.950 1.00 98.00 193 ARG A C 1
ATOM 1553 O O . ARG A 1 193 ? -7.316 -5.843 12.100 1.00 98.00 193 ARG A O 1
ATOM 1560 N N . PRO A 1 194 ? -7.174 -4.516 10.291 1.00 97.88 194 PRO A N 1
ATOM 1561 C CA . PRO A 1 194 ? -7.724 -3.319 10.955 1.00 97.88 194 PRO A CA 1
ATOM 1562 C C . PRO A 1 194 ? -9.187 -3.446 11.415 1.00 97.88 194 PRO A C 1
ATOM 1564 O O . PRO A 1 194 ? -9.699 -2.628 12.185 1.00 97.88 194 PRO A O 1
ATOM 1567 N N . VAL A 1 195 ? -9.898 -4.465 10.928 1.00 97.69 195 VAL A N 1
ATOM 1568 C CA . VAL A 1 195 ? -11.287 -4.747 11.310 1.00 97.69 195 VAL A CA 1
ATOM 1569 C C . VAL A 1 195 ? -11.304 -5.577 12.590 1.00 97.69 195 VAL A C 1
ATOM 1571 O O . VAL A 1 195 ? -11.381 -6.803 12.557 1.00 97.69 195 VAL A O 1
ATOM 1574 N N . THR A 1 196 ? -11.235 -4.890 13.728 1.00 98.19 196 THR A N 1
ATOM 1575 C CA . THR A 1 196 ? -11.311 -5.495 15.063 1.00 98.19 196 THR A CA 1
ATOM 1576 C C . THR A 1 196 ? -12.691 -5.310 15.702 1.00 98.19 196 THR A C 1
ATOM 1578 O O . THR A 1 196 ? -13.562 -4.605 15.177 1.00 98.19 196 THR A O 1
ATOM 1581 N N . HIS A 1 197 ? -12.903 -5.923 16.870 1.00 98.44 197 HIS A N 1
ATOM 1582 C CA . HIS A 1 197 ? -14.110 -5.692 17.666 1.00 98.44 197 HIS A CA 1
ATOM 1583 C C . HIS A 1 197 ? -14.246 -4.229 18.105 1.00 98.44 197 HIS A C 1
ATOM 1585 O O . HIS A 1 197 ? -15.355 -3.697 18.103 1.00 98.44 197 HIS A O 1
ATOM 1591 N N . GLU A 1 198 ? -13.142 -3.566 18.437 1.00 98.62 198 GLU A N 1
ATOM 1592 C CA . GLU A 1 198 ? -13.072 -2.151 18.804 1.00 98.62 198 GLU A CA 1
ATOM 1593 C C . GLU A 1 198 ? -13.503 -1.275 17.627 1.00 98.62 198 GLU A C 1
ATOM 1595 O O . GLU A 1 198 ? -14.438 -0.486 17.775 1.00 98.62 198 GLU A O 1
ATOM 1600 N N . THR A 1 199 ? -12.917 -1.499 16.442 1.00 98.31 199 THR A N 1
ATOM 1601 C CA . THR A 1 199 ? -13.300 -0.823 15.192 1.00 98.31 199 THR A CA 1
ATOM 1602 C C . THR A 1 199 ? -14.796 -0.978 14.922 1.00 98.31 199 THR A C 1
ATOM 1604 O O . THR A 1 199 ? -15.501 0.009 14.707 1.00 98.31 199 THR A O 1
ATOM 1607 N N . LYS A 1 200 ? -15.317 -2.211 14.993 1.00 98.12 200 LYS A N 1
ATOM 1608 C CA . LYS A 1 200 ? -16.746 -2.491 14.796 1.00 98.12 200 LYS A CA 1
ATOM 1609 C C . LYS A 1 200 ? -17.619 -1.751 15.812 1.00 98.12 200 LYS A C 1
ATOM 1611 O O . LYS A 1 200 ? -18.592 -1.105 15.430 1.00 98.12 200 LYS A O 1
ATOM 1616 N N . THR A 1 201 ? -17.264 -1.831 17.091 1.00 98.12 201 THR A N 1
ATOM 1617 C CA . THR A 1 201 ? -18.041 -1.237 18.187 1.00 98.12 201 THR A CA 1
ATOM 1618 C C . THR A 1 201 ? -18.097 0.281 18.063 1.00 98.12 201 THR A C 1
ATOM 1620 O O . THR A 1 201 ? -19.176 0.860 18.185 1.00 98.12 201 THR A O 1
ATOM 1623 N N . PHE A 1 202 ? -16.968 0.930 17.760 1.00 98.38 202 PHE A N 1
ATOM 1624 C CA . PHE A 1 202 ? -16.930 2.369 17.526 1.00 98.38 202 PHE A CA 1
ATOM 1625 C C . PHE A 1 202 ? -17.818 2.765 16.344 1.00 98.38 202 PHE A C 1
ATOM 1627 O O . PHE A 1 202 ? -18.689 3.619 16.502 1.00 98.38 202 PHE A O 1
ATOM 1634 N N . ILE A 1 203 ? -17.667 2.106 15.191 1.00 97.88 203 ILE A N 1
ATOM 1635 C CA . ILE A 1 203 ? -18.423 2.437 13.975 1.00 97.88 203 ILE A CA 1
ATOM 1636 C C . ILE A 1 203 ? -19.932 2.287 14.194 1.00 97.88 203 ILE A C 1
ATOM 1638 O O . ILE A 1 203 ? -20.705 3.163 13.806 1.00 97.88 203 ILE A O 1
ATOM 1642 N N . GLU A 1 204 ? -20.366 1.209 14.845 1.00 96.00 204 GLU A N 1
ATOM 1643 C CA . GLU A 1 204 ? -21.782 1.008 15.151 1.00 96.00 204 GLU A CA 1
ATOM 1644 C C . GLU A 1 204 ? -22.314 2.028 16.170 1.00 96.00 204 GLU A C 1
ATOM 1646 O O . GLU A 1 204 ? -23.462 2.469 16.047 1.00 96.00 204 GLU A O 1
ATOM 1651 N N . SER A 1 205 ? -21.491 2.442 17.144 1.00 96.69 205 SER A N 1
ATOM 1652 C CA . SER A 1 205 ? -21.886 3.409 18.179 1.00 96.69 205 SER A CA 1
ATOM 1653 C C . SER A 1 205 ? -22.319 4.756 17.594 1.00 96.69 205 SER A C 1
ATOM 1655 O O . SER A 1 205 ? -23.276 5.347 18.092 1.00 96.69 205 SER A O 1
ATOM 1657 N N . LEU A 1 206 ? -21.715 5.181 16.475 1.00 94.38 206 LEU A N 1
ATOM 1658 C CA . LEU A 1 206 ? -22.013 6.452 15.798 1.00 94.38 206 LEU A CA 1
ATOM 1659 C C . LEU A 1 206 ? -23.466 6.568 15.316 1.00 94.38 206 LEU A C 1
ATOM 1661 O O . LEU A 1 206 ? -23.952 7.670 15.079 1.00 94.38 206 LEU A O 1
ATOM 1665 N N . THR A 1 207 ? -24.160 5.439 15.152 1.00 90.56 207 THR A N 1
ATOM 1666 C CA . THR A 1 207 ? -25.580 5.404 14.752 1.00 90.56 207 THR A CA 1
ATOM 1667 C C . THR A 1 207 ? -26.526 5.048 15.894 1.00 90.56 207 THR A C 1
ATOM 1669 O O . THR A 1 207 ? -27.722 5.308 15.795 1.00 90.56 207 THR A O 1
ATOM 1672 N N . LYS A 1 208 ? -26.006 4.452 16.972 1.00 93.12 208 LYS A N 1
ATOM 1673 C CA . LYS A 1 208 ? -26.799 3.911 18.085 1.00 93.12 208 LYS A CA 1
ATOM 1674 C C . LYS A 1 208 ? -26.924 4.880 19.258 1.00 93.12 208 LYS A C 1
ATOM 1676 O O . LYS A 1 208 ? -27.884 4.791 20.013 1.00 93.12 208 LYS A O 1
ATOM 1681 N N . THR A 1 209 ? -25.960 5.779 19.438 1.00 92.62 209 THR A N 1
ATOM 1682 C CA . THR A 1 209 ? -25.921 6.704 20.574 1.00 92.62 209 THR A CA 1
ATOM 1683 C C . THR A 1 209 ? -25.305 8.045 20.180 1.00 92.62 209 THR A C 1
ATOM 1685 O O . THR A 1 209 ? -24.512 8.123 19.243 1.00 92.62 209 THR A O 1
ATOM 1688 N N . LYS A 1 210 ? -25.678 9.102 20.909 1.00 93.31 210 LYS A N 1
ATOM 1689 C CA . LYS A 1 210 ? -25.077 10.444 20.826 1.00 93.31 210 LYS A CA 1
ATOM 1690 C C . LYS A 1 210 ? -24.153 10.752 22.012 1.00 93.31 210 LYS A C 1
ATOM 1692 O O . LYS A 1 210 ? -23.759 11.898 22.186 1.00 93.31 210 LYS A O 1
ATOM 1697 N N . ASP A 1 211 ? -23.843 9.755 22.840 1.00 96.31 211 ASP A N 1
ATOM 1698 C CA . ASP A 1 211 ? -22.912 9.908 23.959 1.00 96.31 211 ASP A CA 1
ATOM 1699 C C . ASP A 1 211 ? -21.485 10.143 23.439 1.00 96.31 211 ASP A C 1
ATOM 1701 O O . ASP A 1 211 ? -20.779 9.215 23.033 1.00 96.31 211 ASP A O 1
ATOM 1705 N N . GLU A 1 212 ? -21.072 11.410 23.434 1.00 95.62 212 GLU A N 1
ATOM 1706 C CA . GLU A 1 212 ? -19.755 11.828 22.962 1.00 95.62 212 GLU A CA 1
ATOM 1707 C C . GLU A 1 212 ? -18.613 11.280 23.819 1.00 95.62 212 GLU A C 1
ATOM 1709 O O . GLU A 1 212 ? -17.526 11.034 23.293 1.00 95.62 212 GLU A O 1
ATOM 1714 N N . GLN A 1 213 ? -18.823 11.105 25.127 1.00 96.88 213 GLN A N 1
ATOM 1715 C CA . GLN A 1 213 ? -17.769 10.622 26.014 1.00 96.88 213 GLN A CA 1
ATOM 1716 C C . GLN A 1 213 ? -17.486 9.149 25.726 1.00 96.88 213 GLN A C 1
ATOM 1718 O O . GLN A 1 213 ? -16.334 8.776 25.499 1.00 96.88 213 GLN A O 1
ATOM 1723 N N . LEU A 1 214 ? -18.542 8.344 25.599 1.00 96.69 214 LEU A N 1
ATOM 1724 C CA . LEU A 1 214 ? -18.424 6.955 25.169 1.00 96.69 214 LEU A CA 1
ATOM 1725 C C . LEU A 1 214 ? -17.737 6.840 23.799 1.00 96.69 214 LEU A C 1
ATOM 1727 O O . LEU A 1 214 ? -16.853 6.004 23.617 1.00 96.69 214 LEU A O 1
ATOM 1731 N N . GLN A 1 215 ? -18.110 7.681 22.829 1.00 96.56 215 GLN A N 1
ATOM 1732 C CA . GLN A 1 215 ? -17.496 7.667 21.497 1.00 96.56 215 GLN A CA 1
ATOM 1733 C C . GLN A 1 215 ? -16.006 8.031 21.535 1.00 96.56 215 GLN A C 1
ATOM 1735 O O . GLN A 1 215 ? -15.213 7.391 20.842 1.00 96.56 215 GLN A O 1
ATOM 1740 N N . LYS A 1 216 ? -15.600 9.005 22.361 1.00 96.19 216 LYS A N 1
ATOM 1741 C CA . LYS A 1 216 ? -14.182 9.354 22.570 1.00 96.19 216 LYS A CA 1
ATOM 1742 C C . LYS A 1 216 ? -13.399 8.183 23.165 1.00 96.19 216 LYS A C 1
ATOM 1744 O O . LYS A 1 216 ? -12.310 7.872 22.681 1.00 96.19 216 LYS A O 1
ATOM 1749 N N . ASP A 1 217 ? -13.967 7.495 24.151 1.00 97.56 217 ASP A N 1
ATOM 1750 C CA . ASP A 1 217 ? -13.325 6.339 24.782 1.00 97.56 217 ASP A CA 1
ATOM 1751 C C . ASP A 1 217 ? -13.188 5.162 23.802 1.00 97.56 217 ASP A C 1
ATOM 1753 O O . ASP A 1 217 ? -12.141 4.515 23.730 1.00 97.56 217 ASP A O 1
ATOM 1757 N N . LEU A 1 218 ? -14.218 4.905 22.990 1.00 98.31 218 LEU A N 1
ATOM 1758 C CA . LEU A 1 218 ? -14.182 3.890 21.933 1.00 98.31 218 LEU A CA 1
ATOM 1759 C C . LEU A 1 218 ? -13.166 4.232 20.832 1.00 98.31 218 LEU A C 1
ATOM 1761 O O . LEU A 1 218 ? -12.452 3.343 20.364 1.00 98.31 218 LEU A O 1
ATOM 1765 N N . LEU A 1 219 ? -13.055 5.507 20.449 1.00 97.62 219 LEU A N 1
ATOM 1766 C CA . LEU A 1 219 ? -12.059 5.975 19.483 1.00 97.62 219 LEU A CA 1
ATOM 1767 C C . LEU A 1 219 ? -10.632 5.719 19.988 1.00 97.62 219 LEU A C 1
ATOM 1769 O O . LEU A 1 219 ? -9.781 5.229 19.241 1.00 97.62 219 LEU A O 1
ATOM 1773 N N . LYS A 1 220 ? -10.381 5.993 21.274 1.00 98.12 220 LYS A N 1
ATOM 1774 C CA . LYS A 1 220 ? -9.091 5.719 21.912 1.00 98.12 220 LYS A CA 1
ATOM 1775 C C . LYS A 1 220 ? -8.768 4.223 21.910 1.00 98.12 220 LYS A C 1
ATOM 1777 O O . LYS A 1 220 ? -7.667 3.853 21.510 1.00 98.12 220 LYS A O 1
ATOM 1782 N N . LYS A 1 221 ? -9.742 3.364 22.232 1.00 98.56 221 LYS A N 1
ATOM 1783 C CA . LYS A 1 221 ? -9.586 1.899 22.164 1.00 98.56 221 LYS A CA 1
ATOM 1784 C C . LYS A 1 221 ? -9.248 1.404 20.757 1.00 98.56 221 LYS A C 1
ATOM 1786 O O . LYS A 1 221 ? -8.412 0.518 20.619 1.00 98.56 221 LYS A O 1
ATOM 1791 N N . CYS A 1 222 ? -9.840 1.991 19.712 1.00 98.62 222 CYS A N 1
ATOM 1792 C CA . CYS A 1 222 ? -9.468 1.673 18.327 1.00 98.62 222 CYS A CA 1
ATOM 1793 C C . CYS A 1 222 ? -7.994 2.006 18.060 1.00 98.62 222 CYS A C 1
ATOM 1795 O O . CYS A 1 222 ? -7.265 1.188 17.503 1.00 98.62 222 CYS A O 1
ATOM 1797 N N . SER A 1 223 ? -7.542 3.188 18.498 1.00 98.50 223 SER A N 1
ATOM 1798 C CA . SER A 1 223 ? -6.140 3.600 18.364 1.00 98.50 223 SER A CA 1
ATOM 1799 C C . SER A 1 223 ? -5.189 2.653 19.097 1.00 98.50 223 SER A C 1
ATOM 1801 O O . SER A 1 223 ? -4.205 2.201 18.515 1.00 98.50 223 SER A O 1
ATOM 1803 N N . GLU A 1 224 ? -5.481 2.350 20.361 1.00 98.56 224 GLU A N 1
ATOM 1804 C CA . GLU A 1 224 ? -4.667 1.468 21.204 1.00 98.56 224 GLU A CA 1
ATOM 1805 C C . GLU A 1 224 ? -4.597 0.052 20.619 1.00 98.56 224 GLU A C 1
ATOM 1807 O O . GLU A 1 224 ? -3.505 -0.506 20.489 1.00 98.56 224 GLU A O 1
ATOM 1812 N N . LYS A 1 225 ? -5.737 -0.507 20.187 1.00 98.81 225 LYS A N 1
ATOM 1813 C CA . LYS A 1 225 ? -5.774 -1.847 19.597 1.00 98.81 225 LYS A CA 1
ATOM 1814 C C . LYS A 1 225 ? -4.986 -1.923 18.295 1.00 98.81 225 LYS A C 1
ATOM 1816 O O . LYS A 1 225 ? -4.230 -2.870 18.093 1.00 98.81 225 LYS A O 1
ATOM 1821 N N . HIS A 1 226 ? -5.132 -0.936 17.418 1.00 98.62 226 HIS A N 1
ATOM 1822 C CA . HIS A 1 226 ? -4.395 -0.910 16.156 1.00 98.62 226 HIS A CA 1
ATOM 1823 C C . HIS A 1 226 ? -2.884 -0.782 16.387 1.00 98.62 226 HIS A C 1
ATOM 1825 O O . HIS A 1 226 ? -2.099 -1.489 15.763 1.00 98.62 226 HIS A O 1
ATOM 1831 N N . GLN A 1 227 ? -2.456 0.043 17.350 1.00 98.38 227 GLN A N 1
ATOM 1832 C CA . GLN A 1 227 ? -1.044 0.123 17.744 1.00 98.38 227 GLN A CA 1
ATOM 1833 C C . GLN A 1 227 ? -0.508 -1.192 18.317 1.00 98.38 227 GLN A C 1
ATOM 1835 O O . GLN A 1 227 ? 0.633 -1.559 18.027 1.00 98.38 227 GLN A O 1
ATOM 1840 N N . GLN A 1 228 ? -1.317 -1.911 19.100 1.00 98.62 228 GLN A N 1
ATOM 1841 C CA . GLN A 1 228 ? -0.974 -3.256 19.555 1.00 98.62 228 GLN A CA 1
ATOM 1842 C C . GLN A 1 228 ? -0.747 -4.192 18.359 1.00 98.62 228 GLN A C 1
ATOM 1844 O O . GLN A 1 228 ? 0.292 -4.848 18.310 1.00 98.62 228 GLN A O 1
ATOM 1849 N N . LEU A 1 229 ? -1.655 -4.202 17.375 1.00 98.56 229 LEU A N 1
ATOM 1850 C CA . LEU A 1 229 ? -1.528 -5.039 16.176 1.00 98.56 229 LEU A CA 1
ATOM 1851 C C . LEU A 1 229 ? -0.284 -4.694 15.347 1.00 98.56 229 LEU A C 1
ATOM 1853 O O . LEU A 1 229 ? 0.403 -5.603 14.891 1.00 98.56 229 LEU A O 1
ATOM 1857 N N . ILE A 1 230 ? 0.049 -3.406 15.187 1.00 98.12 230 ILE A N 1
ATOM 1858 C CA . ILE A 1 230 ? 1.295 -2.981 14.526 1.00 98.12 230 ILE A CA 1
ATOM 1859 C C . ILE A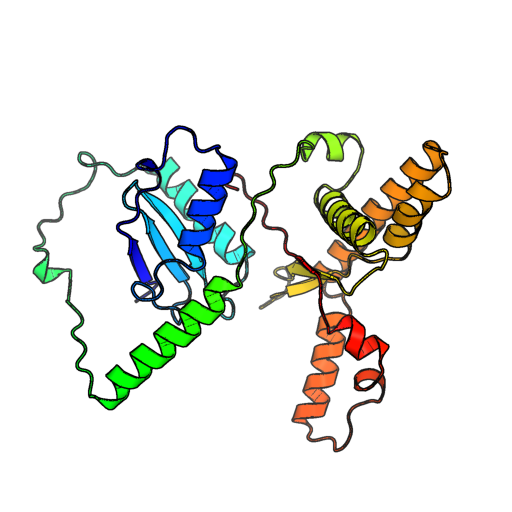 1 230 ? 2.508 -3.573 15.244 1.00 98.12 230 ILE A C 1
ATOM 1861 O O . ILE A 1 230 ? 3.396 -4.127 14.601 1.00 98.12 230 ILE A O 1
ATOM 1865 N N . LYS A 1 231 ? 2.558 -3.461 16.578 1.00 98.06 231 LYS A N 1
ATOM 1866 C CA . LYS A 1 231 ? 3.675 -3.985 17.373 1.00 98.06 231 LYS A CA 1
ATOM 1867 C C . LYS A 1 231 ? 3.784 -5.502 17.235 1.00 98.06 231 LYS A C 1
ATOM 1869 O O . LYS A 1 231 ? 4.880 -6.009 17.014 1.00 98.06 231 LYS A O 1
ATOM 1874 N N . GLU A 1 232 ? 2.669 -6.214 17.363 1.00 98.31 232 GLU A N 1
ATOM 1875 C CA . GLU A 1 232 ? 2.609 -7.669 17.207 1.00 98.31 232 GLU A CA 1
ATOM 1876 C C . GLU A 1 232 ? 3.089 -8.090 15.812 1.00 98.31 232 GLU A C 1
ATOM 1878 O O . GLU A 1 232 ? 4.023 -8.880 15.702 1.00 98.31 232 GLU A O 1
ATOM 1883 N N . ALA A 1 233 ? 2.547 -7.498 14.748 1.00 98.00 233 ALA A N 1
ATOM 1884 C CA . ALA A 1 233 ? 2.931 -7.812 13.374 1.00 98.00 233 ALA A CA 1
ATOM 1885 C C . ALA A 1 233 ? 4.414 -7.508 13.086 1.00 98.00 233 ALA A C 1
ATOM 1887 O O . ALA A 1 233 ? 5.128 -8.371 12.576 1.00 98.00 233 ALA A O 1
ATOM 1888 N N . ALA A 1 234 ? 4.912 -6.330 13.478 1.00 96.69 234 ALA A N 1
ATOM 1889 C CA . ALA A 1 234 ? 6.310 -5.939 13.274 1.00 96.69 234 ALA A CA 1
ATOM 1890 C C . ALA A 1 234 ? 7.301 -6.853 14.018 1.00 96.69 234 ALA A C 1
ATOM 1892 O O . ALA A 1 234 ? 8.439 -7.019 13.583 1.00 96.69 234 ALA A O 1
ATOM 1893 N N . THR A 1 235 ? 6.865 -7.462 15.128 1.00 97.00 235 THR A N 1
ATOM 1894 C CA . THR A 1 235 ? 7.641 -8.407 15.953 1.00 97.00 235 THR A CA 1
ATOM 1895 C C . THR A 1 235 ? 7.283 -9.876 15.683 1.00 97.00 235 THR A C 1
ATOM 1897 O O . THR A 1 235 ? 7.498 -10.746 16.529 1.00 97.00 235 THR A O 1
ATOM 1900 N N . GLY A 1 236 ? 6.721 -10.174 14.504 1.00 96.56 236 GLY A N 1
ATOM 1901 C CA . GLY A 1 236 ? 6.463 -11.547 14.058 1.00 96.56 236 GLY A CA 1
ATOM 1902 C C . GLY A 1 236 ? 5.438 -12.311 14.904 1.00 96.56 236 GLY A C 1
ATOM 1903 O O . GLY A 1 236 ? 5.415 -13.535 14.868 1.00 96.56 236 GLY A O 1
ATOM 1904 N N . GLN A 1 237 ? 4.607 -11.605 15.673 1.00 97.69 237 GLN A N 1
ATOM 1905 C CA . GLN A 1 237 ? 3.496 -12.160 16.457 1.00 97.69 237 GLN A CA 1
ATOM 1906 C C . GLN A 1 237 ? 2.159 -12.104 15.698 1.00 97.69 237 GLN A C 1
ATOM 1908 O O . GLN A 1 237 ? 1.104 -12.375 16.270 1.00 97.69 237 GLN A O 1
ATOM 1913 N N . GLY A 1 238 ? 2.182 -11.735 14.413 1.00 96.44 238 GLY A N 1
ATOM 1914 C CA . GLY A 1 238 ? 1.030 -11.877 13.529 1.00 96.44 238 GLY A CA 1
ATOM 1915 C C . GLY A 1 238 ? 0.750 -13.344 13.192 1.00 96.44 238 GLY A C 1
ATOM 1916 O O . GLY A 1 238 ? 1.616 -14.211 13.299 1.00 96.44 238 GLY A O 1
ATOM 1917 N N . PHE A 1 239 ? -0.488 -13.638 12.795 1.00 96.88 239 PHE A N 1
ATOM 1918 C CA . PHE A 1 239 ? -0.906 -15.008 12.481 1.00 96.88 239 PHE A CA 1
ATOM 1919 C C . PHE A 1 239 ? -0.941 -15.302 10.977 1.00 96.88 239 PHE A C 1
ATOM 1921 O O . PHE A 1 239 ? -0.931 -16.466 10.580 1.00 96.88 239 PHE A O 1
ATOM 1928 N N . ASP A 1 240 ? -1.006 -14.277 10.128 1.00 97.88 240 ASP A N 1
ATOM 1929 C CA . ASP A 1 240 ? -1.263 -14.428 8.697 1.00 97.88 240 ASP A CA 1
ATOM 1930 C C . ASP A 1 240 ? -0.122 -15.153 7.976 1.00 97.88 240 ASP A C 1
ATOM 1932 O O . ASP A 1 240 ? -0.360 -16.161 7.302 1.00 97.88 240 ASP A O 1
ATOM 1936 N N . ARG A 1 241 ? 1.132 -14.707 8.150 1.00 97.62 241 ARG A N 1
ATOM 1937 C CA . ARG A 1 241 ? 2.288 -15.409 7.561 1.00 97.62 241 ARG A CA 1
ATOM 1938 C C . ARG A 1 241 ? 2.527 -16.771 8.197 1.00 97.62 241 ARG A C 1
ATOM 1940 O O . ARG A 1 241 ? 2.944 -17.687 7.494 1.00 97.62 241 ARG A O 1
ATOM 1947 N N . HIS A 1 242 ? 2.212 -16.935 9.480 1.00 97.62 242 HIS A N 1
ATOM 1948 C CA . HIS A 1 242 ? 2.315 -18.230 10.150 1.00 97.62 242 HIS A CA 1
ATOM 1949 C C . HIS A 1 242 ? 1.339 -19.253 9.544 1.00 97.62 242 HIS A C 1
ATOM 1951 O O . HIS A 1 242 ? 1.755 -20.339 9.141 1.00 97.62 242 HIS A O 1
ATOM 1957 N N . LEU A 1 243 ? 0.057 -18.901 9.390 1.00 97.44 243 LEU A N 1
ATOM 1958 C CA . LEU A 1 243 ? -0.929 -19.783 8.757 1.00 97.44 243 LEU A CA 1
ATOM 1959 C C . LEU A 1 243 ? -0.593 -20.070 7.290 1.00 97.44 243 LEU A C 1
ATOM 1961 O O . LEU A 1 243 ? -0.802 -21.199 6.844 1.00 97.44 243 LEU A O 1
ATOM 1965 N N . PHE A 1 244 ? -0.071 -19.077 6.561 1.00 96.25 244 PHE A N 1
ATOM 1966 C CA . PHE A 1 244 ? 0.442 -19.259 5.202 1.00 96.25 244 PHE A CA 1
ATOM 1967 C C . PHE A 1 244 ? 1.594 -20.272 5.162 1.00 96.25 244 PHE A C 1
ATOM 1969 O O . PHE A 1 244 ? 1.539 -21.212 4.375 1.00 96.25 244 PHE A O 1
ATOM 1976 N N . ALA A 1 245 ? 2.597 -20.129 6.034 1.00 96.44 245 ALA A N 1
ATOM 1977 C CA . ALA A 1 245 ? 3.742 -21.034 6.082 1.00 96.44 245 ALA A CA 1
ATOM 1978 C C . ALA A 1 245 ? 3.314 -22.473 6.398 1.00 96.44 245 ALA A C 1
ATOM 1980 O O . ALA A 1 245 ? 3.728 -23.400 5.709 1.00 96.44 245 ALA A O 1
ATOM 1981 N N . LEU A 1 246 ? 2.425 -22.666 7.378 1.00 96.12 246 LEU A N 1
ATOM 1982 C CA . LEU A 1 246 ? 1.877 -23.987 7.707 1.00 96.12 246 LEU A CA 1
ATOM 1983 C C . LEU A 1 246 ? 1.109 -24.614 6.535 1.00 96.12 246 LEU A C 1
ATOM 1985 O O . LEU A 1 246 ? 1.201 -25.823 6.324 1.00 96.12 246 LEU A O 1
ATOM 1989 N N . LYS A 1 247 ? 0.376 -23.804 5.759 1.00 95.19 247 LYS A N 1
ATOM 1990 C CA . LYS A 1 247 ? -0.335 -24.273 4.566 1.00 95.19 247 LYS A CA 1
ATOM 1991 C C . LYS A 1 247 ? 0.658 -24.715 3.496 1.00 95.19 247 LYS A C 1
ATOM 1993 O O . LYS A 1 247 ? 0.572 -25.841 3.020 1.00 95.19 247 LYS A O 1
ATOM 1998 N N . TYR A 1 248 ? 1.619 -23.850 3.184 1.00 94.62 248 TYR A N 1
ATOM 1999 C CA . TYR A 1 248 ? 2.651 -24.102 2.184 1.00 94.62 248 TYR A CA 1
ATOM 2000 C C . TYR A 1 248 ? 3.469 -25.359 2.512 1.00 94.62 248 TYR A C 1
ATOM 2002 O O . TYR A 1 248 ? 3.710 -26.182 1.635 1.00 94.62 248 TYR A O 1
ATOM 2010 N N . LEU A 1 249 ? 3.832 -25.562 3.785 1.00 94.88 249 LEU A N 1
ATOM 2011 C CA . LEU A 1 249 ? 4.529 -26.770 4.238 1.00 94.88 249 LEU A CA 1
ATOM 2012 C C . LEU A 1 249 ? 3.717 -28.050 3.976 1.00 94.88 249 LEU A C 1
ATOM 2014 O O . LEU A 1 249 ? 4.275 -29.039 3.516 1.00 94.88 249 LEU A O 1
ATOM 2018 N N . GLN A 1 250 ? 2.400 -28.038 4.206 1.00 93.94 250 GLN A N 1
ATOM 2019 C CA . GLN A 1 250 ? 1.553 -29.197 3.889 1.00 93.94 250 GLN A CA 1
ATOM 2020 C C . GLN A 1 250 ? 1.459 -29.461 2.381 1.00 93.94 250 GLN A C 1
ATOM 2022 O O . GLN A 1 250 ? 1.410 -30.622 1.976 1.00 93.94 250 GLN A O 1
ATOM 2027 N N . GLU A 1 251 ? 1.437 -28.400 1.567 1.00 91.50 251 GLU A N 1
ATOM 2028 C CA . GLU A 1 251 ? 1.395 -28.496 0.104 1.00 91.50 251 GLU A CA 1
ATOM 2029 C C . GLU A 1 251 ? 2.684 -29.117 -0.451 1.00 91.50 251 GLU A C 1
ATOM 2031 O O . GLU A 1 251 ? 2.611 -30.047 -1.250 1.00 91.50 251 GLU A O 1
ATOM 2036 N N . ILE A 1 252 ? 3.863 -28.679 0.011 1.00 93.44 252 ILE A N 1
ATOM 2037 C CA . ILE A 1 252 ? 5.146 -29.235 -0.460 1.00 93.44 252 ILE A CA 1
ATOM 2038 C C . ILE A 1 252 ? 5.426 -30.648 0.071 1.00 93.44 252 ILE A C 1
ATOM 2040 O O . ILE A 1 252 ? 6.143 -31.412 -0.570 1.00 93.44 252 ILE A O 1
ATOM 2044 N N . GLU A 1 253 ? 4.858 -31.017 1.222 1.00 92.12 253 GLU A N 1
ATOM 2045 C CA . GLU A 1 253 ? 4.922 -32.383 1.757 1.00 92.12 253 GLU A CA 1
ATOM 2046 C C . GLU A 1 253 ? 4.003 -33.362 0.999 1.00 92.12 253 GLU A C 1
ATOM 2048 O O . GLU A 1 253 ? 3.939 -34.536 1.361 1.00 92.12 253 GLU A O 1
ATOM 2053 N N . ASN A 1 254 ? 3.291 -32.907 -0.044 1.00 80.81 254 ASN A N 1
ATOM 2054 C CA . ASN A 1 254 ? 2.328 -33.695 -0.821 1.00 80.81 254 ASN A CA 1
ATOM 2055 C C . ASN A 1 254 ? 1.293 -34.410 0.058 1.00 80.81 254 ASN A C 1
ATOM 2057 O O . ASN A 1 254 ? 0.880 -35.537 -0.227 1.00 80.81 254 ASN A O 1
ATOM 2061 N N . ARG A 1 255 ? 0.856 -33.766 1.147 1.00 76.81 255 ARG A N 1
ATOM 2062 C CA . ARG A 1 255 ? -0.242 -34.316 1.941 1.00 76.81 255 ARG A CA 1
ATOM 2063 C C . ARG A 1 255 ? -1.501 -34.300 1.085 1.00 76.81 255 ARG A C 1
ATOM 2065 O O . ARG A 1 255 ? -1.929 -33.239 0.640 1.00 76.81 255 ARG A O 1
ATOM 2072 N N . GLU A 1 256 ? -2.127 -35.464 0.906 1.00 78.50 256 GLU A N 1
ATOM 2073 C CA . GLU A 1 256 ? -3.333 -35.618 0.073 1.00 78.50 256 GLU A CA 1
ATOM 2074 C C . GLU A 1 256 ? -4.479 -34.682 0.490 1.00 78.50 256 GLU A C 1
ATOM 2076 O O . GLU A 1 256 ? -5.348 -34.348 -0.316 1.00 78.50 256 GLU A O 1
ATOM 2081 N N . LYS A 1 257 ? -4.492 -34.240 1.756 1.00 86.81 257 LYS A N 1
ATOM 2082 C CA . LYS A 1 257 ? -5.519 -33.356 2.298 1.00 86.81 257 LYS A CA 1
ATOM 2083 C C . LYS A 1 257 ? -4.926 -32.279 3.202 1.00 86.81 257 LYS A C 1
ATOM 2085 O O . LYS A 1 257 ? -4.277 -32.581 4.203 1.00 86.81 257 LYS A O 1
ATOM 2090 N N . LEU A 1 258 ? -5.237 -31.023 2.881 1.00 90.00 258 LEU A N 1
ATOM 2091 C CA . LEU A 1 258 ? -4.949 -29.872 3.736 1.00 90.00 258 LEU A CA 1
ATOM 2092 C C . LEU A 1 258 ? -5.726 -29.949 5.056 1.00 90.00 258 LEU A C 1
ATOM 2094 O O . LEU A 1 258 ? -6.853 -30.450 5.109 1.00 90.00 258 LEU A O 1
ATOM 2098 N N . HIS A 1 259 ? -5.148 -29.388 6.118 1.00 94.19 259 HIS A N 1
ATOM 2099 C CA . HIS A 1 259 ? -5.838 -29.229 7.396 1.00 94.19 259 HIS A CA 1
ATOM 2100 C C . HIS A 1 259 ? -7.201 -28.525 7.199 1.00 94.19 259 HIS A C 1
ATOM 2102 O O . HIS A 1 259 ? -7.255 -27.516 6.488 1.00 94.19 259 HIS A O 1
ATOM 2108 N N . PRO A 1 260 ? -8.297 -28.985 7.845 1.00 95.06 260 PRO A N 1
ATOM 2109 C CA . PRO A 1 260 ? -9.655 -28.490 7.580 1.00 95.06 260 PRO A CA 1
ATOM 2110 C C . PRO A 1 260 ? -9.839 -26.973 7.703 1.00 95.06 260 PRO A C 1
ATOM 2112 O O . PRO A 1 260 ? -10.675 -26.403 7.003 1.00 95.06 260 PRO A O 1
ATOM 2115 N N . ILE A 1 261 ? -9.023 -26.310 8.534 1.00 95.81 261 ILE A N 1
ATOM 2116 C CA . ILE A 1 261 ? -9.012 -24.844 8.665 1.00 95.81 261 ILE A CA 1
ATOM 2117 C C . ILE A 1 261 ? -8.858 -24.138 7.309 1.00 95.81 261 ILE A C 1
ATOM 2119 O O . ILE A 1 261 ? -9.497 -23.120 7.083 1.00 95.81 261 ILE A O 1
ATOM 2123 N N . TYR A 1 262 ? -8.069 -24.692 6.381 1.00 94.81 262 TYR A N 1
ATOM 2124 C CA . TYR A 1 262 ? -7.784 -24.071 5.084 1.00 94.81 262 TYR A CA 1
ATOM 2125 C C . TYR A 1 262 ? -8.946 -24.170 4.095 1.00 94.81 262 TYR A C 1
ATOM 2127 O O . TYR A 1 262 ? -9.022 -23.394 3.141 1.00 94.81 262 TYR A O 1
ATOM 2135 N N . THR A 1 263 ? -9.861 -25.108 4.332 1.00 92.44 263 THR A N 1
ATOM 2136 C CA . THR A 1 263 ? -11.107 -25.260 3.572 1.00 92.44 263 THR A CA 1
ATOM 2137 C C . THR A 1 263 ? -12.294 -24.576 4.241 1.00 92.44 263 THR A C 1
ATOM 2139 O O . THR A 1 263 ? -13.371 -24.517 3.652 1.00 92.44 263 THR A O 1
ATOM 2142 N N . ASP A 1 264 ? -12.117 -24.063 5.461 1.00 96.19 264 ASP A N 1
ATOM 2143 C CA . ASP A 1 264 ? -13.192 -23.429 6.208 1.00 96.19 264 ASP A CA 1
ATOM 2144 C C . ASP A 1 264 ? -13.527 -22.038 5.643 1.00 96.19 264 ASP A C 1
ATOM 2146 O O . ASP A 1 264 ? -12.656 -21.268 5.217 1.00 96.19 264 ASP A O 1
ATOM 2150 N N . LYS A 1 265 ? -14.817 -21.695 5.655 1.00 96.62 265 LYS A N 1
ATOM 2151 C CA . LYS A 1 265 ? -15.337 -20.453 5.064 1.00 96.62 265 LYS A CA 1
ATOM 2152 C C . LYS A 1 265 ? -14.725 -19.189 5.683 1.00 96.62 265 LYS A C 1
ATOM 2154 O O . LYS A 1 265 ? -14.424 -18.268 4.918 1.00 96.62 265 LYS A O 1
ATOM 2159 N N . PRO A 1 266 ? -14.510 -19.084 7.011 1.00 94.69 266 PRO A N 1
ATOM 2160 C CA . PRO A 1 266 ? -13.842 -17.933 7.607 1.00 94.69 266 PRO A CA 1
ATOM 2161 C C . PRO A 1 266 ? -12.408 -17.765 7.105 1.00 94.69 266 PRO A C 1
ATOM 2163 O O . PRO A 1 266 ? -12.032 -16.647 6.763 1.00 94.69 266 PRO A O 1
ATOM 2166 N N . TYR A 1 267 ? -11.632 -18.849 6.977 1.00 96.00 267 TYR A N 1
ATOM 2167 C CA . TYR A 1 267 ? -10.267 -18.772 6.448 1.00 96.00 267 TYR A CA 1
ATOM 2168 C C . TYR A 1 267 ? -10.258 -18.291 4.991 1.00 96.00 267 TYR A C 1
ATOM 2170 O O . TYR A 1 267 ? -9.486 -17.404 4.630 1.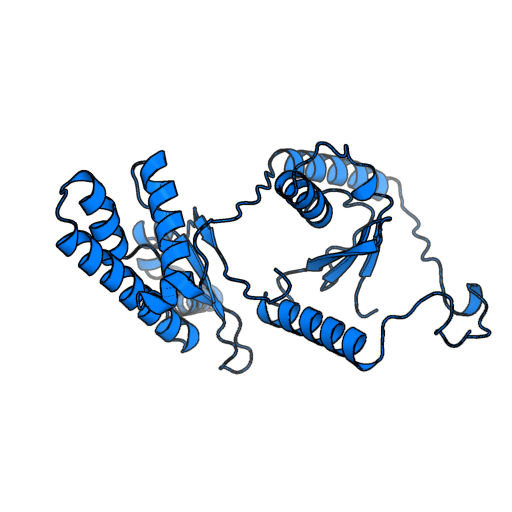00 96.00 267 TYR A O 1
ATOM 2178 N N . GLN A 1 268 ? -11.161 -18.807 4.154 1.00 95.19 268 GLN A N 1
ATOM 2179 C CA . GLN A 1 268 ? -11.325 -18.315 2.781 1.00 95.19 268 GLN A CA 1
ATOM 2180 C C . GLN A 1 268 ? -11.715 -16.829 2.754 1.00 95.19 268 GLN A C 1
ATOM 2182 O O . GLN A 1 268 ? -11.163 -16.053 1.977 1.00 95.19 268 GLN A O 1
ATOM 2187 N N . SER A 1 269 ? -12.614 -16.414 3.650 1.00 94.38 269 SER A N 1
ATOM 2188 C CA . SER A 1 269 ? -13.103 -15.033 3.732 1.00 94.38 269 SER A CA 1
ATOM 2189 C C . SER A 1 269 ? -12.007 -14.049 4.144 1.00 94.38 269 SER A C 1
ATOM 2191 O O . SER A 1 269 ? -11.894 -12.985 3.540 1.00 94.38 269 SER A O 1
ATOM 2193 N N . ILE A 1 270 ? -11.166 -14.387 5.130 1.00 93.62 270 ILE A N 1
ATOM 2194 C CA . ILE A 1 270 ? -10.053 -13.509 5.530 1.00 93.62 270 ILE A CA 1
ATOM 2195 C C . ILE A 1 270 ? -8.969 -13.428 4.444 1.00 93.62 270 ILE A C 1
ATOM 2197 O O . ILE A 1 270 ? -8.295 -12.406 4.335 1.00 93.62 270 ILE A O 1
ATOM 2201 N N . ASN A 1 271 ? -8.817 -14.455 3.604 1.00 94.62 271 ASN A N 1
ATOM 2202 C CA . ASN A 1 271 ? -7.868 -14.446 2.485 1.00 94.62 271 ASN A CA 1
ATOM 2203 C C . ASN A 1 271 ? -8.433 -13.798 1.208 1.00 94.62 271 ASN A C 1
ATOM 2205 O O . ASN A 1 271 ? -7.689 -13.567 0.258 1.00 94.62 271 ASN A O 1
ATOM 2209 N N . HIS A 1 272 ? -9.720 -13.444 1.190 1.00 96.31 272 HIS A N 1
ATOM 2210 C CA . HIS A 1 272 ? -10.325 -12.636 0.136 1.00 96.31 272 HIS A CA 1
ATOM 2211 C C . HIS A 1 272 ? -10.358 -11.154 0.538 1.00 96.31 272 HIS A C 1
ATOM 2213 O O . HIS A 1 272 ? -11.363 -10.637 1.029 1.00 96.31 272 HIS A O 1
ATOM 2219 N N . THR A 1 273 ? -9.227 -10.473 0.360 1.00 95.75 273 THR A N 1
ATOM 2220 C CA . THR A 1 273 ? -9.051 -9.057 0.710 1.00 95.75 273 THR A CA 1
ATOM 2221 C C . THR A 1 273 ? -9.838 -8.143 -0.230 1.00 95.75 273 THR A C 1
ATOM 2223 O O . THR A 1 273 ? -9.548 -8.075 -1.421 1.00 95.75 273 THR A O 1
ATOM 2226 N N . ILE A 1 274 ? -10.795 -7.391 0.318 1.00 97.62 274 ILE A N 1
ATOM 2227 C CA . ILE A 1 274 ? -11.556 -6.371 -0.424 1.00 97.62 274 ILE A CA 1
ATOM 2228 C C . ILE A 1 274 ? -10.890 -4.997 -0.309 1.00 97.62 274 ILE A C 1
ATOM 2230 O O . ILE A 1 274 ? -10.894 -4.224 -1.262 1.00 97.62 274 ILE A O 1
ATOM 2234 N N . LEU A 1 275 ? -10.319 -4.691 0.859 1.00 98.12 275 LEU A N 1
ATOM 2235 C CA . LEU A 1 275 ? -9.569 -3.463 1.107 1.00 98.12 275 LEU A CA 1
ATOM 2236 C C . LEU A 1 275 ? -8.109 -3.819 1.377 1.00 98.12 275 LEU A C 1
ATOM 2238 O O . LEU A 1 275 ? -7.799 -4.413 2.404 1.00 98.12 275 LEU A O 1
ATOM 2242 N N . SER A 1 276 ? -7.216 -3.461 0.458 1.00 97.75 276 SER A N 1
ATOM 2243 C CA . SER A 1 276 ? -5.771 -3.634 0.622 1.00 97.75 276 SER A CA 1
ATOM 2244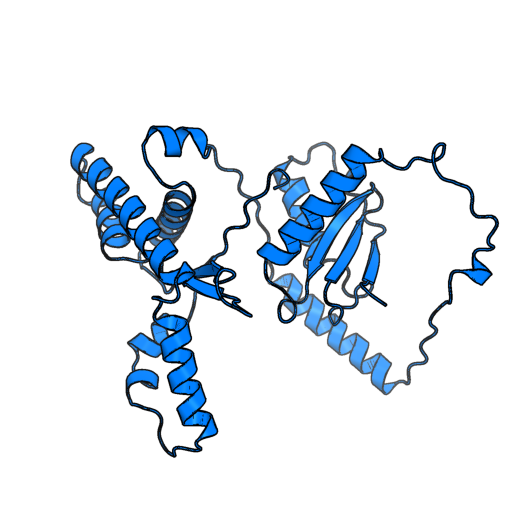 C C . SER A 1 276 ? -5.120 -2.273 0.799 1.00 97.75 276 SER A C 1
ATOM 2246 O O . SER A 1 276 ? -5.289 -1.392 -0.041 1.00 97.75 276 SER A O 1
ATOM 2248 N N . THR A 1 277 ? -4.406 -2.094 1.903 1.00 97.50 277 THR A N 1
ATOM 2249 C CA . THR A 1 277 ? -3.865 -0.802 2.328 1.00 97.50 277 THR A CA 1
ATOM 2250 C C . THR A 1 277 ? -2.395 -0.929 2.713 1.00 97.50 277 THR A C 1
ATOM 2252 O O . THR A 1 277 ? -1.914 -2.002 3.087 1.00 97.50 277 THR A O 1
ATOM 2255 N N . SER A 1 278 ? -1.668 0.176 2.613 1.00 95.19 278 SER A N 1
ATOM 2256 C CA . SER A 1 278 ? -0.294 0.290 3.081 1.00 95.19 278 SER A CA 1
ATOM 2257 C C . SER A 1 278 ? -0.017 1.732 3.486 1.00 95.19 278 SER A C 1
ATOM 2259 O O . SER A 1 278 ? -0.531 2.673 2.876 1.00 95.19 278 SER A O 1
ATOM 2261 N N . THR A 1 279 ? 0.813 1.900 4.510 1.00 91.81 279 THR A N 1
ATOM 2262 C CA . THR A 1 279 ? 1.261 3.218 4.955 1.00 91.81 279 THR A CA 1
ATOM 2263 C C . THR A 1 279 ? 2.700 3.434 4.520 1.00 91.81 279 THR A C 1
ATOM 2265 O O . THR A 1 279 ? 3.607 2.692 4.894 1.00 91.81 279 THR A O 1
ATOM 2268 N N . VAL A 1 280 ? 2.909 4.486 3.733 1.00 87.75 280 VAL A N 1
ATOM 2269 C CA . VAL A 1 280 ? 4.216 4.914 3.235 1.00 87.75 280 VAL A CA 1
ATOM 2270 C C . VAL A 1 280 ? 4.451 6.328 3.756 1.00 87.75 280 VAL A C 1
ATOM 2272 O O . VAL A 1 280 ? 3.915 7.296 3.229 1.00 87.75 280 VAL A O 1
ATOM 2275 N N . ALA A 1 281 ? 5.204 6.449 4.850 1.00 83.25 281 ALA A N 1
ATOM 2276 C CA . ALA A 1 281 ? 5.462 7.737 5.484 1.00 83.25 281 ALA A CA 1
ATOM 2277 C C . ALA A 1 281 ? 6.736 8.374 4.919 1.00 83.25 281 ALA A C 1
ATOM 2279 O O . ALA A 1 281 ? 7.831 7.840 5.089 1.00 83.25 281 ALA A O 1
ATOM 2280 N N . SER A 1 282 ? 6.603 9.548 4.304 1.00 78.69 282 SER A N 1
ATOM 2281 C CA . SER A 1 282 ? 7.730 10.340 3.816 1.00 78.69 282 SER A CA 1
ATOM 2282 C C . SER A 1 282 ? 7.565 11.812 4.186 1.00 78.69 282 SER A C 1
ATOM 2284 O O . SER A 1 282 ? 6.487 12.256 4.566 1.00 78.69 282 SER A O 1
ATOM 2286 N N . LYS A 1 283 ? 8.655 12.580 4.106 1.00 71.31 283 LYS A N 1
ATOM 2287 C CA . LYS A 1 283 ? 8.590 14.051 4.047 1.00 71.31 283 LYS A CA 1
ATOM 2288 C C . LYS A 1 283 ? 8.281 14.548 2.623 1.00 71.31 283 LYS A C 1
ATOM 2290 O O . LYS A 1 283 ? 7.974 15.722 2.453 1.00 71.31 283 LYS A O 1
ATOM 2295 N N . HIS A 1 284 ? 8.386 13.657 1.633 1.00 62.94 284 HIS A N 1
ATOM 2296 C CA . HIS A 1 284 ? 8.213 13.923 0.200 1.00 62.94 284 HIS A CA 1
ATOM 2297 C C . HIS A 1 284 ? 6.829 13.551 -0.348 1.00 62.94 284 HIS A C 1
ATOM 2299 O O . HIS A 1 284 ? 6.547 13.846 -1.505 1.00 62.94 284 HIS A O 1
ATOM 2305 N N . ILE A 1 285 ? 6.002 12.883 0.460 1.00 54.53 285 ILE A N 1
ATOM 2306 C CA . ILE A 1 285 ? 4.646 12.407 0.144 1.00 54.53 285 ILE A CA 1
ATOM 2307 C C . ILE A 1 285 ? 3.732 12.931 1.248 1.00 54.53 285 ILE A C 1
ATOM 2309 O O . ILE A 1 285 ? 2.661 13.487 0.926 1.00 54.53 285 ILE A O 1
#

pLDDT: mean 90.73, std 7.94, range [54.53, 98.81]

Organism: NCBI:txid392030

Sequence (285 aa):
PYFFSALDEDDPSKLDKSCTKKQLAEYVSGKYLCYNASNRWYDKSFNMIMLSDGTLGLHCEHSWGDGVALLRFCNDIDKDANEHGKMNSTNYESINASTNDCIEKLEFQFDDKLKNEFETSRKNYNDFVSKVNVNIYQGVIGKNLLKKASLSPDAMMQLAIQMAYYKLHKRFVSTYESCSTAVYRHGRTETIRPVTHETKTFIESLTKTKDEQLQKDLLKKCSEKHQQLIKEAATGQGFDRHLFALKYLQEIENREKLHPIYTDKPYQSINHTILSTSTVASKHI

Foldseek 3Di:
DQFAEFEAAADLVPPDPPDDPFNSVQVVVLVLPADCPVRDDQPGQWYWYAYPNRDTDIDGDPVVADLVVVQVVVVVVVVCCVVVHPDDPPPDDDDPDDCVRVDDDDDDDDDPVVVVVVVVVVVVSVVVSVPDGGGDDDDPDDPVVCVVLVFGPVLVVLLVVQLVCCVVPVDGAQEWEWAFLVVDDVTGTDTQGLDDPLSVVLSVCVVVDPPPVVNSVSNNVSRVVSVVSNVCGNNVNGCPVVVVVQQVVCVVVVPVDGDVCCVDPVNVRNVPHPHYYYDNDDPVD